Protein 3S6B (pdb70)

Sequence (345 aa):
HLKTIVKKHLSPENFDPTNRKYWVYDDDHLKNFVNFKFTGDVRPWPLSKKIINHVPSHIERPDYAISSIPESELIYKRKSDIYVNNEEEEIQRIRREACIILGRKTLDYAHTLVSPGVTTDEEIDRKVHEFIIKNNAYPSTLNYYKFPKSCCTSVNEIVCHGIPDYRPLKSGDIINIDISVFYKGVHSDLNETYFVGDINDVPKEEGKELVETCYFSLMEAIKKCKPGMFYKNNIGTLIDAYVSKKKNFSVVRSYSGHGVGKLFHSSNPTVPHFKKNKAVGIMKPGHVFTIEPMINQGHYSDVVLWPDQWTSSATSSDGKLSAQFEHTLLITNNGVEILTKRTQDSPPLGFDTKDELYY

B-factor: mean 29.86, std 6.72, range [15.87, 60.99]

Organism: Plasmodium falciparum (isolate 3D7) (NCBI:txid36329)

GO terms:
  GO:0004239 initiator methionyl aminopeptidase activity (F, EXP)

Radius of gyration: 19.46 Å; Cα contacts (8 Å, |Δi|>4): 831; chains: 1; bounding box: 49×50×48 Å

Nearest PDB structures (foldseek):
  3s6b-assembly1_A  TM=1.003E+00  e=1.445E-76  Plasmodium falciparum 3D7
  8bqx-assembly1_x  TM=9.793E-01  e=3.083E-44  Saccharomyces cerevisiae
  9f1d-assembly1_EA  TM=9.705E-01  e=1.681E-43  Homo sapiens
  4u6w-assembly1_A  TM=9.708E-01  e=4.542E-43  Homo sapiens
  5yr6-assembly1_A  TM=9.696E-01  e=5.106E-43  Homo sapiens

Solvent-accessible surface area: 15326 Å² total; per-residue (Å²): 118,109,176,76,32,62,82,128,50,7,16,68,147,58,14,69,34,122,68,81,133,52,2,96,111,21,121,19,0,93,67,0,53,143,46,181,20,39,18,132,12,56,1,30,2,40,22,182,92,27,139,16,32,108,131,6,131,91,10,73,4,18,165,61,4,64,1,97,47,23,105,122,188,62,163,153,77,69,29,112,86,10,69,127,88,14,25,75,56,0,72,53,0,0,73,8,0,5,111,0,0,11,66,0,21,90,29,23,49,63,50,42,12,6,3,71,1,0,79,100,0,6,93,46,0,25,172,44,86,0,4,0,0,14,10,35,23,92,147,5,27,2,0,0,6,7,6,6,23,8,7,3,4,52,4,14,0,13,32,18,48,3,120,44,9,6,1,0,5,0,16,0,2,0,22,54,103,33,0,4,0,8,0,2,4,1,4,29,0,41,76,65,116,80,4,58,113,85,0,55,66,0,0,66,11,0,6,14,1,0,1,66,0,4,115,129,2,119,40,49,23,102,0,77,54,0,0,71,63,0,19,56,62,0,62,166,72,130,25,24,10,0,116,70,49,31,1,15,0,5,3,97,36,9,59,23,19,2,78,0,13,0,27,116,184,13,88,11,68,20,69,0,106,54,6,4,8,0,0,0,18,0,1,0,0,40,23,94,102,30,31,46,89,12,33,17,124,50,3,0,0,0,44,57,20,93,20,5,3,5,3,1,8,0,0,7,1,41,132,134,14,38,51,10,2,0,68,40,65,178,115,16,25,109,6,45,33,98,17,89,67,134,84,30,131

Secondary structure (DSSP, 8-state):
-HHHHHHHHSSTTT--TT--GGGGGSTTGGGGTT---SSS----PPPPPPP--TTS---TTTTTS--HHHHS---TT------HHHHHHHHHHHHHHHHHHHHHHHT--TT-BHHHHHHHHHHHHHHTT-EETTTTGGG--SSEEEEETTEEE-PPP-SPBP-TT-EEEEEEEEEETTEEEEEEEEEE-S-GGGS-HHHHHHHHHHHHHHHHHHHH--TT-BTHHHHHHHHHHHHTTT-EE--S--EEE-SSSSSEEEEE-SSSS-----B--TT-EEEE--EEESS-S-EEE-TTSS-EEETT---EEE-BEEEEEETTEEEETT---TTPPP-SS---GGGT-

Foldseek 3Di:
DLVVCCVQAQDLVHHDQVDLVSLCSAPQSVLCSPPDDQADDGAGGADAFDDADPQFDDAPCQPPLERVVQVPDDDLADFDFADPVLVVQQLVQLVLQLVLQLVLQVVFAFFAFLNNSQVVSCVSLRVVRKHQVQPSNNNLRTRKAKAKFQWQDQHRTHSDTDHQQIKIKIWGWIAGPLWIFTWIAIAGYYDPVSHDPLRVVQRVLQLVLVLVLQQPAAFPADLLCSLVSSQVSVVVVPKHWAFPAFKAFTGSGNGHDDTHGNHHPDDTDYTDDARTKIKGKIKIWSHDRDWDQRSSRGTIGHNNHGGITITMFIWGHHNTHIDTSNDHDPSRDDRPDDSPCVVRD

CATH classification: 3.90.230.10

Structure (mmCIF, N/CA/C/O backbone):
data_3S6B
#
_entry.id   3S6B
#
_cell.length_a   58.868
_cell.length_b   52.581
_cell.length_c   63.506
_cell.angle_alpha   90.000
_cell.angle_beta   116.670
_cell.angle_gamma   90.000
#
_symmetry.space_group_name_H-M   'P 1 21 1'
#
loop_
_entity.id
_entity.type
_entity.pdbx_description
1 polymer 'Methionine aminopeptidase'
2 non-polymer GLYCEROL
3 non-polymer 'FE (III) ION'
4 water water
#
loop_
_atom_site.group_PDB
_atom_site.id
_atom_site.type_symbol
_atom_site.label_atom_id
_atom_site.label_alt_id
_atom_site.label_comp_id
_atom_site.label_asym_id
_atom_site.label_entity_id
_atom_site.label_seq_id
_atom_site.pdbx_PDB_ins_code
_atom_site.Cartn_x
_atom_site.Cartn_y
_atom_site.Cartn_z
_atom_site.occupancy
_atom_site.B_iso_or_equiv
_atom_site.auth_seq_id
_atom_site.auth_comp_id
_atom_site.auth_asym_id
_atom_site.auth_atom_id
_atom_site.pdbx_PDB_model_num
ATOM 1 N N . HIS A 1 23 ? -8.153 45.181 32.143 1.00 58.81 23 HIS A N 1
ATOM 2 C CA . HIS A 1 23 ? -9.268 44.371 31.566 1.00 58.38 23 HIS A CA 1
ATOM 3 C C . HIS A 1 23 ? -8.681 43.092 30.989 1.00 57.05 23 HIS A C 1
ATOM 4 O O . HIS A 1 23 ? -9.027 41.991 31.433 1.00 56.44 23 HIS A O 1
ATOM 6 N N . LEU A 1 24 ? -7.765 43.251 30.028 1.00 56.32 24 LEU A N 1
ATOM 7 C CA . LEU A 1 24 ? -7.146 42.119 29.332 1.00 55.00 24 LEU A CA 1
ATOM 8 C C . LEU A 1 24 ? -6.290 41.287 30.281 1.00 54.26 24 LEU A C 1
ATOM 9 O O . LEU A 1 24 ? -6.404 40.060 30.301 1.00 53.86 24 LEU A O 1
ATOM 14 N N . LYS A 1 25 ? -5.460 41.964 31.077 1.00 54.54 25 LYS A N 1
ATOM 15 C CA . LYS A 1 25 ? -4.595 41.317 32.077 1.00 54.00 25 LYS A CA 1
ATOM 16 C C . LYS A 1 25 ? -5.317 40.429 33.108 1.00 53.34 25 LYS A C 1
ATOM 17 O O . LYS A 1 25 ? -4.825 39.349 33.452 1.00 52.70 25 LYS A O 1
ATOM 23 N N . THR A 1 26 ? -6.477 40.881 33.592 1.00 53.55 26 THR A N 1
ATOM 24 C CA . THR A 1 26 ? -7.226 40.164 34.637 1.00 52.86 26 THR A CA 1
ATOM 25 C C . THR A 1 26 ? -7.798 38.858 34.096 1.00 51.27 26 THR A C 1
ATOM 26 O O . THR A 1 26 ? -7.698 37.801 34.739 1.00 51.04 26 THR A O 1
ATOM 30 N N . ILE A 1 27 ? -8.393 38.948 32.909 1.00 49.70 27 ILE A N 1
ATOM 31 C CA . ILE A 1 27 ? -8.995 37.798 32.244 1.00 47.70 27 ILE A CA 1
ATOM 32 C C . ILE A 1 27 ? -7.970 36.685 31.993 1.00 45.86 27 ILE A C 1
ATOM 33 O O . ILE A 1 27 ? -8.228 35.520 32.311 1.00 44.86 27 ILE A O 1
ATOM 38 N N . VAL A 1 28 ? -6.808 37.056 31.452 1.00 44.51 28 VAL A N 1
ATOM 39 C CA . VAL A 1 28 ? -5.689 36.125 31.281 1.00 42.82 28 VAL A CA 1
ATOM 40 C C . VAL A 1 28 ? -5.360 35.447 32.601 1.00 42.59 28 VAL A C 1
ATOM 41 O O . VAL A 1 28 ? -5.349 34.219 32.671 1.00 41.57 28 VAL A O 1
ATOM 45 N N . LYS A 1 29 ? -5.115 36.258 33.637 1.00 43.28 29 LYS A N 1
ATOM 46 C CA . LYS A 1 29 ? -4.791 35.790 34.990 1.00 43.27 29 LYS A CA 1
ATOM 47 C C . LYS A 1 29 ? -5.835 34.838 35.588 1.00 42.93 29 LYS A C 1
ATOM 48 O O . LYS A 1 29 ? -5.479 33.789 36.123 1.00 42.35 29 LYS A O 1
ATOM 51 N N . LYS A 1 30 ? -7.112 35.226 35.527 1.00 43.17 30 LYS A N 1
ATOM 52 C CA . LYS A 1 30 ? -8.215 34.431 36.092 1.00 42.95 30 LYS A CA 1
ATOM 53 C C . LYS A 1 30 ? -8.689 33.253 35.209 1.00 41.69 30 LYS A C 1
ATOM 54 O O . LYS A 1 30 ? -9.160 32.232 35.717 1.00 41.46 30 LYS A O 1
ATOM 60 N N . HIS A 1 31 ? -8.572 33.374 33.893 1.00 40.59 31 HIS A N 1
ATOM 61 C CA . HIS A 1 31 ? -9.223 32.374 33.042 1.00 40.15 31 HIS A CA 1
ATOM 62 C C . HIS A 1 31 ? -8.327 31.666 32.021 1.00 39.12 31 HIS A C 1
ATOM 63 O O . HIS A 1 31 ? -8.681 30.578 31.557 1.00 39.57 31 HIS A O 1
ATOM 70 N N . LEU A 1 32 ? -7.194 32.264 31.656 1.00 38.59 32 LEU A N 1
ATOM 71 C CA . LEU A 1 32 ? -6.328 31.655 30.625 1.00 37.45 32 LEU A CA 1
ATOM 72 C C . LEU A 1 32 ? -4.932 31.242 31.128 1.00 37.47 32 LEU A C 1
ATOM 73 O O . LEU A 1 32 ? -3.973 31.161 30.351 1.00 37.22 32 LEU A O 1
ATOM 78 N N . SER A 1 33 ? -4.831 30.969 32.422 1.00 37.90 33 SER A N 1
ATOM 79 C CA . SER A 1 33 ? -3.579 30.491 33.003 1.00 37.89 33 SER A CA 1
ATOM 80 C C . SER A 1 33 ? -3.517 28.962 33.071 1.00 37.70 33 SER A C 1
ATOM 81 O O . SER A 1 33 ? -4.563 28.291 33.012 1.00 37.18 33 SER A O 1
ATOM 84 N N . PRO A 1 34 ? -2.291 28.397 33.180 1.00 37.77 34 PRO A N 1
ATOM 85 C CA . PRO A 1 34 ? -2.149 26.937 33.241 1.00 37.85 34 PRO A CA 1
ATOM 86 C C . PRO A 1 34 ? -3.014 26.283 34.315 1.00 39.58 34 PRO A C 1
ATOM 87 O O . PRO A 1 34 ? -3.564 25.190 34.100 1.00 39.59 34 PRO A O 1
ATOM 91 N N . GLU A 1 35 ? -3.173 26.956 35.451 1.00 41.35 35 GLU A N 1
ATOM 92 C CA . GLU A 1 35 ? -3.821 26.325 36.593 1.00 42.92 35 GLU A CA 1
ATOM 93 C C . GLU A 1 35 ? -5.348 26.503 36.631 1.00 43.77 35 GLU A C 1
ATOM 94 O O . GLU A 1 35 ? -6.029 25.855 3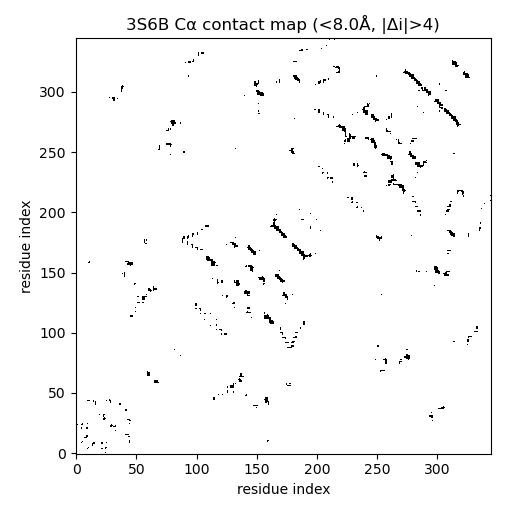7.436 1.00 44.21 35 GLU A O 1
ATOM 100 N N . ASN A 1 36 ? -5.889 27.363 35.770 1.00 43.74 36 ASN A N 1
ATOM 101 C CA . ASN A 1 36 ? -7.310 27.675 35.844 1.00 44.80 36 ASN A CA 1
ATOM 102 C C . ASN A 1 36 ? -8.062 27.668 34.513 1.00 44.45 36 ASN A C 1
ATOM 103 O O . ASN A 1 36 ? -9.273 27.893 34.490 1.00 45.37 36 ASN A O 1
ATOM 108 N N . PHE A 1 37 ? -7.358 27.426 33.411 1.00 43.35 37 PHE A N 1
ATOM 109 C CA . PHE A 1 37 ? -8.006 27.337 32.104 1.00 42.53 37 PHE A CA 1
ATOM 110 C C . PHE A 1 37 ? -9.008 26.180 32.042 1.00 42.83 37 PHE A C 1
ATOM 111 O O . PHE A 1 37 ? -8.713 25.080 32.493 1.00 42.99 37 PHE A O 1
ATOM 119 N N . ASP A 1 38 ? -10.199 26.458 31.505 1.00 44.16 38 ASP A N 1
ATOM 120 C CA . ASP A 1 38 ? -11.253 25.454 31.324 1.00 44.42 38 ASP A CA 1
ATOM 121 C C . ASP A 1 38 ? -11.396 25.118 29.841 1.00 44.07 38 ASP A C 1
ATOM 122 O O . ASP A 1 38 ? -11.911 25.935 29.066 1.00 44.29 38 ASP A O 1
ATOM 127 N N . PRO A 1 39 ? -10.939 23.918 29.436 1.00 43.17 39 PRO A N 1
ATOM 128 C CA . PRO A 1 39 ? -11.035 23.523 28.023 1.00 43.09 39 PRO A CA 1
ATOM 129 C C . PRO A 1 39 ? -12.461 23.205 27.521 1.00 43.78 39 PRO A C 1
ATOM 130 O O . PRO A 1 39 ? -12.659 23.049 26.317 1.00 42.64 39 PRO A O 1
ATOM 134 N N . THR A 1 40 ? -13.435 23.101 28.426 1.00 44.81 40 THR A N 1
ATOM 135 C CA . THR A 1 40 ? -14.802 22.860 27.987 1.00 46.02 40 THR A CA 1
ATOM 136 C C . THR A 1 40 ? -15.691 24.096 28.130 1.00 47.02 40 THR A C 1
ATOM 137 O O . THR A 1 40 ? -16.904 23.961 28.241 1.00 48.37 40 THR A O 1
ATOM 141 N N . ASN A 1 41 ? -15.088 25.287 28.139 1.00 46.81 41 ASN A N 1
ATOM 142 C CA . ASN A 1 41 ? -15.840 26.545 28.156 1.00 47.42 41 ASN A CA 1
ATOM 143 C C . ASN A 1 41 ? -15.229 27.615 27.256 1.00 46.75 41 ASN A C 1
ATOM 144 O O . ASN A 1 41 ? -14.129 28.092 27.518 1.00 46.80 41 ASN A O 1
ATOM 149 N N . ARG A 1 42 ? -15.946 28.007 26.205 1.00 45.86 42 ARG A N 1
ATOM 150 C CA . ARG A 1 42 ? -15.351 28.845 25.158 1.00 44.26 42 ARG A CA 1
ATOM 151 C C . ARG A 1 42 ? -15.479 30.337 25.424 1.00 44.34 42 ARG A C 1
ATOM 152 O O . ARG A 1 42 ? -14.990 31.168 24.636 1.00 44.16 42 ARG A O 1
ATOM 160 N N . LYS A 1 43 ? -16.108 30.670 26.544 1.00 44.03 43 LYS A N 1
ATOM 161 C CA . LYS A 1 43 ? -16.416 32.046 26.873 1.00 44.22 43 LYS A CA 1
ATOM 162 C C . LYS A 1 43 ? -15.212 32.980 26.714 1.00 43.28 43 LYS A C 1
ATOM 163 O O . LYS A 1 43 ? -15.308 34.008 26.043 1.00 42.83 43 LYS A O 1
ATOM 169 N N . TYR A 1 44 ? -14.078 32.621 27.303 1.00 41.80 44 TYR A N 1
ATOM 170 C CA . TYR A 1 44 ? -12.965 33.550 27.299 1.00 41.35 44 TYR A CA 1
ATOM 171 C C . TYR A 1 44 ? -11.987 33.364 26.137 1.00 40.62 44 TYR A C 1
ATOM 172 O O . TYR A 1 44 ? -11.003 34.112 26.033 1.00 41.06 44 TYR A O 1
ATOM 181 N N . TRP A 1 45 ? -12.280 32.420 25.236 1.00 39.40 45 TRP A N 1
ATOM 182 C CA . TRP A 1 45 ? -11.392 32.125 24.094 1.00 38.68 45 TRP A CA 1
ATOM 183 C C . TRP A 1 45 ? -11.144 33.322 23.183 1.00 38.98 45 TRP A C 1
ATOM 184 O O . TRP A 1 45 ? -10.070 33.455 22.611 1.00 38.59 45 TRP A O 1
ATOM 195 N N . VAL A 1 46 ? -12.136 34.204 23.082 1.00 40.23 46 VAL A N 1
ATOM 196 C CA . VAL A 1 46 ? -12.081 35.380 22.218 1.00 41.21 46 VAL A CA 1
ATOM 197 C C . VAL A 1 46 ? -10.981 36.354 22.632 1.00 41.36 46 VAL A C 1
ATOM 198 O O . VAL A 1 46 ? -10.565 37.176 21.827 1.00 41.94 46 VAL A O 1
ATOM 202 N N . TYR A 1 47 ? -10.504 36.243 23.875 1.00 41.58 47 TYR A N 1
ATOM 203 C CA . TYR A 1 47 ? -9.430 37.103 24.407 1.00 41.63 47 TYR A CA 1
ATOM 204 C C . TYR A 1 47 ? -8.027 36.524 24.274 1.00 40.22 47 TYR A C 1
ATOM 205 O O . TYR A 1 47 ? -7.046 37.122 24.728 1.00 39.57 47 TYR A O 1
ATOM 214 N N . ASP A 1 48 ? -7.935 35.339 23.697 1.00 38.84 48 ASP A N 1
ATOM 215 C CA . ASP A 1 48 ? -6.631 34.700 23.522 1.00 37.71 48 ASP A CA 1
ATOM 216 C C . ASP A 1 48 ? -6.359 34.577 22.030 1.00 37.00 48 ASP A C 1
ATOM 217 O O . ASP A 1 48 ? -7.219 34.105 21.283 1.00 36.51 48 ASP A O 1
ATOM 222 N N A ASP A 1 49 ? -5.180 35.017 21.597 0.50 36.59 49 ASP A N 1
ATOM 223 N N B ASP A 1 49 ? -5.171 35.018 21.611 0.50 36.87 49 ASP A N 1
ATOM 224 C CA A ASP A 1 49 ? -4.854 35.044 20.173 0.50 36.11 49 ASP A CA 1
ATOM 225 C CA B ASP A 1 49 ? -4.777 35.037 20.199 0.50 36.62 49 ASP A CA 1
ATOM 226 C C A ASP A 1 49 ? -4.753 33.658 19.506 0.50 35.06 49 ASP A C 1
ATOM 227 C C B ASP A 1 49 ? -4.781 33.660 19.518 0.50 35.38 49 ASP A C 1
ATOM 228 O O A ASP A 1 49 ? -4.823 33.559 18.273 0.50 34.71 49 ASP A O 1
ATOM 229 O O B ASP A 1 49 ? -4.943 33.569 18.293 0.50 35.03 49 ASP A O 1
ATOM 238 N N . HIS A 1 50 ? -4.604 32.602 20.308 1.00 34.34 50 HIS A N 1
ATOM 239 C CA . HIS A 1 50 ? -4.595 31.222 19.780 1.00 32.84 50 HIS A CA 1
ATOM 240 C C . HIS A 1 50 ? -6.026 30.686 19.814 1.00 32.49 50 HIS A C 1
ATOM 241 O O . HIS A 1 50 ? -6.532 30.217 18.801 1.00 31.61 50 HIS A O 1
ATOM 248 N N . LEU A 1 51 ? -6.685 30.788 20.964 1.00 32.49 51 LEU A N 1
ATOM 249 C CA . LEU A 1 51 ? -7.998 30.165 21.134 1.00 32.89 51 LEU A CA 1
ATOM 250 C C . LEU A 1 51 ? -9.150 30.845 20.393 1.00 33.88 51 LEU A C 1
ATOM 251 O O . LEU A 1 51 ? -10.224 30.244 20.205 1.00 33.79 51 LEU A O 1
ATOM 256 N N . LYS A 1 52 ? -8.952 32.094 19.990 1.00 34.48 52 LYS A N 1
ATOM 257 C CA . LYS A 1 52 ? -10.049 32.841 19.390 1.00 36.16 52 LYS A CA 1
ATOM 258 C C . LYS A 1 52 ? -10.440 32.243 18.047 1.00 35.59 52 LYS A C 1
ATOM 259 O O . LYS A 1 52 ? -11.595 32.354 17.669 1.00 35.85 52 LYS A O 1
ATOM 265 N N . ASN A 1 53 ? -9.500 31.571 17.363 1.00 34.65 53 ASN A N 1
ATOM 266 C CA . ASN A 1 53 ? -9.802 30.915 16.077 1.00 34.55 53 ASN A CA 1
ATOM 267 C C . ASN A 1 53 ? -10.791 29.740 16.214 1.00 33.73 53 ASN A C 1
ATOM 268 O O . ASN A 1 53 ? -11.420 29.346 15.239 1.00 33.78 53 ASN A O 1
ATOM 273 N N . PHE A 1 54 ? -10.919 29.194 17.423 1.00 33.43 54 PHE A N 1
ATOM 274 C CA . PHE A 1 54 ? -11.676 27.957 17.683 1.00 33.12 54 PHE A CA 1
ATOM 275 C C . PHE A 1 54 ? -13.119 28.169 18.128 1.00 34.27 54 PHE A C 1
ATOM 276 O O . PHE A 1 54 ? -13.859 27.211 18.340 1.00 34.58 54 PHE A O 1
ATOM 284 N N . VAL A 1 55 ? -13.530 29.421 18.265 1.00 36.03 55 VAL A N 1
ATOM 285 C CA . VAL A 1 55 ? -14.837 29.728 18.860 1.00 37.61 55 VAL A CA 1
ATOM 286 C C . VAL A 1 55 ? -16.009 28.959 18.232 1.00 37.94 55 VAL A C 1
ATOM 287 O O . VAL A 1 55 ? -16.888 28.475 18.951 1.00 37.85 55 VAL A O 1
ATOM 291 N N . ASN A 1 56 ? -15.993 28.802 16.907 1.00 38.38 56 ASN A N 1
ATOM 292 C CA . ASN A 1 56 ? -17.065 28.062 16.215 1.00 38.92 56 ASN A CA 1
ATOM 293 C C . ASN A 1 56 ? -16.694 26.660 15.712 1.00 38.22 56 ASN A C 1
ATOM 294 O O . ASN A 1 56 ? -17.499 26.016 15.015 1.00 38.29 56 ASN A O 1
ATOM 299 N N . PHE A 1 57 ? -15.497 26.194 16.079 1.00 37.34 57 PHE A N 1
ATOM 300 C CA . PHE A 1 57 ? -14.932 24.936 15.574 1.00 36.48 57 PHE A CA 1
ATOM 301 C C . PHE A 1 57 ? -15.509 23.693 16.257 1.00 36.93 57 PHE A C 1
ATOM 302 O O . PHE A 1 57 ? -15.665 23.659 17.475 1.00 36.51 57 PHE A O 1
ATOM 310 N N . LYS A 1 58 ? -15.791 22.674 15.448 1.00 36.92 58 LYS A N 1
ATOM 311 C CA . LYS A 1 58 ? -16.287 21.396 15.923 1.00 37.18 58 LYS A CA 1
ATOM 312 C C . LYS A 1 58 ? -15.091 20.447 15.933 1.00 35.71 58 LYS A C 1
ATOM 313 O O . LYS A 1 58 ? -14.555 20.091 14.857 1.00 35.12 58 LYS A O 1
ATOM 319 N N . PHE A 1 59 ? -14.653 20.049 17.131 1.00 34.48 59 PHE A N 1
ATOM 320 C CA . PHE A 1 59 ? -13.466 19.180 17.278 1.00 33.22 59 PHE A CA 1
ATOM 321 C C . PHE A 1 59 ? -13.800 17.738 16.940 1.00 32.12 59 PHE A C 1
ATOM 322 O O . PHE A 1 59 ? -14.918 17.317 17.154 1.00 31.96 59 PHE A O 1
ATOM 330 N N . THR A 1 60 ? -12.830 16.981 16.431 1.00 30.41 60 THR A N 1
ATOM 331 C CA . THR A 1 60 ? -13.084 15.589 16.032 1.00 30.02 60 THR A CA 1
ATOM 332 C C . THR A 1 60 ? -12.897 14.564 17.140 1.00 30.19 60 THR A C 1
ATOM 333 O O . THR A 1 60 ? -13.371 13.421 17.036 1.00 29.81 60 THR A O 1
ATOM 337 N N . GLY A 1 61 ? -12.189 14.967 18.182 1.00 30.45 61 GLY A N 1
ATOM 338 C CA . GLY A 1 61 ? -11.875 14.079 19.302 1.00 31.17 61 GLY A CA 1
ATOM 339 C C . GLY A 1 61 ? -11.868 14.836 20.614 1.00 31.83 61 GLY A C 1
ATOM 340 O O . GLY A 1 61 ? -12.469 15.910 20.694 1.00 31.35 61 GLY A O 1
ATOM 341 N N . ASP A 1 62 ? -11.158 14.293 21.617 1.00 31.64 62 ASP A N 1
ATOM 342 C CA . ASP A 1 62 ? -11.174 14.800 23.002 1.00 31.91 62 ASP A CA 1
ATOM 343 C C . ASP A 1 62 ? -10.116 15.858 23.255 1.00 31.48 62 ASP A C 1
ATOM 344 O O . ASP A 1 62 ? -10.291 16.689 24.147 1.00 32.07 62 ASP A O 1
ATOM 349 N N . VAL A 1 63 ? -9.024 15.816 22.491 1.00 29.94 63 VAL A N 1
ATOM 350 C CA . VAL A 1 63 ? -7.979 16.837 22.626 1.00 29.69 63 VAL A CA 1
ATOM 351 C C . VAL A 1 63 ? -8.534 18.241 22.313 1.00 30.30 63 VAL A C 1
ATOM 352 O O . VAL A 1 63 ? -9.232 18.450 21.318 1.00 30.51 63 VAL A O 1
ATOM 356 N N . ARG A 1 64 ? -8.246 19.188 23.196 1.00 30.37 64 ARG A N 1
ATOM 357 C CA . ARG A 1 64 ? -8.595 20.585 22.987 1.00 30.28 64 ARG A CA 1
ATOM 358 C C . ARG A 1 64 ? -7.322 21.455 23.005 1.00 29.72 64 ARG A C 1
ATOM 359 O O . ARG A 1 64 ? -6.344 21.100 23.654 1.00 30.23 64 ARG A O 1
ATOM 367 N N . PRO A 1 65 ? -7.342 22.610 22.317 1.00 29.33 65 PRO A N 1
ATOM 368 C CA . PRO A 1 65 ? -6.203 23.519 22.448 1.00 28.42 65 PRO A CA 1
ATOM 369 C C . PRO A 1 65 ? -6.279 24.261 23.781 1.00 29.12 65 PRO A C 1
ATOM 370 O O . PRO A 1 65 ? -7.386 24.526 24.294 1.00 28.75 65 PRO A O 1
ATOM 374 N N . TRP A 1 66 ? -5.115 24.569 24.345 1.00 28.71 66 TRP A N 1
ATOM 375 C CA . TRP A 1 66 ? -5.011 25.378 25.569 1.00 28.40 66 TRP A CA 1
ATOM 376 C C . TRP A 1 66 ? -4.202 26.597 25.204 1.00 27.53 66 TRP A C 1
ATOM 377 O O . TRP A 1 66 ? -3.556 26.589 24.155 1.00 26.30 66 TRP A O 1
ATOM 388 N N . PRO A 1 67 ? -4.202 27.636 26.071 1.00 28.25 67 PRO A N 1
ATOM 389 C CA . PRO A 1 67 ? -3.433 28.838 25.751 1.00 28.04 67 PRO A CA 1
ATOM 390 C C . PRO A 1 67 ? -1.954 28.541 25.621 1.00 27.60 67 PRO A C 1
ATOM 391 O O . PRO A 1 67 ? -1.452 27.579 26.207 1.00 27.40 67 PRO A O 1
ATOM 395 N N . LEU A 1 68 ? -1.265 29.383 24.869 1.00 27.29 68 LEU A N 1
ATOM 396 C CA . LEU A 1 68 ? 0.181 29.246 24.673 1.00 26.88 68 LEU A CA 1
ATOM 397 C C . LEU A 1 68 ? 0.925 30.219 25.594 1.00 27.84 68 LEU A C 1
ATOM 398 O O . LEU A 1 68 ? 0.325 31.202 26.090 1.00 28.22 68 LEU A O 1
ATOM 403 N N . SER A 1 69 ? 2.202 29.952 25.830 1.00 26.90 69 SER A N 1
ATOM 404 C CA . SER A 1 69 ? 3.074 30.907 26.496 1.00 27.97 69 SER A CA 1
ATOM 405 C C . SER A 1 69 ? 3.733 31.825 25.467 1.00 28.91 69 SER A C 1
ATOM 406 O O . SER A 1 69 ? 3.670 31.574 24.249 1.00 27.88 69 SER A O 1
ATOM 409 N N A LYS A 1 70 ? 4.369 32.877 25.978 0.50 29.25 70 LYS A N 1
ATOM 410 N N B LYS A 1 70 ? 4.379 32.886 25.947 0.50 29.45 70 LYS A N 1
ATOM 411 C CA A LYS A 1 70 ? 4.992 33.911 25.174 0.50 29.79 70 LYS A CA 1
ATOM 412 C CA B LYS A 1 70 ? 4.972 33.874 25.058 0.50 30.12 70 LYS A CA 1
ATOM 413 C C A LYS A 1 70 ? 6.225 33.349 24.448 0.50 29.42 70 LYS A C 1
ATOM 414 C C B LYS A 1 70 ? 6.147 33.275 24.275 0.50 29.78 70 LYS A C 1
ATOM 415 O O A LYS A 1 70 ? 6.858 32.396 24.925 0.50 28.77 70 LYS A O 1
ATOM 416 O O B LYS A 1 70 ? 6.639 32.185 24.600 0.50 28.97 70 LYS A O 1
ATOM 427 N N A ILE A 1 71 ? 6.527 33.884 23.267 0.50 29.25 71 ILE A N 1
ATOM 428 N N B ILE A 1 71 ? 6.582 33.969 23.229 0.50 29.91 71 ILE A N 1
ATOM 429 C CA A ILE A 1 71 ? 7.614 33.314 22.458 0.50 28.50 71 ILE A CA 1
ATOM 430 C CA B ILE A 1 71 ? 7.706 33.467 22.443 0.50 29.48 71 ILE A CA 1
ATOM 431 C C A ILE A 1 71 ? 8.911 33.314 23.264 0.50 29.05 71 ILE A C 1
ATOM 432 C C B ILE A 1 71 ? 8.916 33.305 23.346 0.50 29.54 71 ILE A C 1
ATOM 433 O O A ILE A 1 71 ? 9.204 34.263 23.997 0.50 29.84 71 ILE A O 1
ATOM 434 O O B ILE A 1 71 ? 9.165 34.140 24.223 0.50 30.20 71 ILE A O 1
ATOM 443 N N . ASN A 1 72 ? 9.674 32.235 23.132 1.00 28.79 72 ASN A N 1
ATOM 444 C CA . ASN A 1 72 ? 10.917 32.051 23.870 1.00 29.99 72 ASN A CA 1
ATOM 445 C C . ASN A 1 72 ? 12.065 32.749 23.144 1.00 30.94 72 ASN A C 1
ATOM 446 O O . ASN A 1 72 ? 12.119 32.770 21.909 1.00 29.84 72 ASN A O 1
ATOM 451 N N . HIS A 1 73 ? 12.979 33.320 23.920 1.00 32.11 73 HIS A N 1
ATOM 452 C CA . HIS A 1 73 ? 14.059 34.145 23.373 1.00 32.58 73 HIS A CA 1
ATOM 453 C C . HIS A 1 73 ? 15.205 33.300 22.764 1.00 32.17 73 HIS A C 1
ATOM 454 O O . HIS A 1 73 ? 15.513 32.203 23.234 1.00 31.79 73 HIS A O 1
ATOM 461 N N . VAL A 1 74 ? 15.815 33.798 21.701 1.00 31.95 74 VAL A N 1
ATOM 462 C CA . VAL A 1 74 ? 16.998 33.175 21.142 1.00 32.28 74 VAL A CA 1
ATOM 463 C C . VAL A 1 74 ? 18.179 34.140 21.320 1.00 33.30 74 VAL A C 1
ATOM 464 O O . VAL A 1 74 ? 18.175 35.207 20.742 1.00 34.15 74 VAL A O 1
ATOM 468 N N . PRO A 1 75 ? 19.214 33.759 22.099 1.00 34.83 75 PRO A N 1
ATOM 469 C CA . PRO A 1 75 ? 20.419 34.621 22.228 1.00 35.92 75 PRO A CA 1
ATOM 470 C C . PRO A 1 75 ? 21.016 35.047 20.886 1.00 36.11 75 PRO A C 1
ATOM 471 O O . PRO A 1 75 ? 20.926 34.310 19.910 1.00 36.80 75 PRO A O 1
ATOM 475 N N . SER A 1 76 ? 21.663 36.206 20.862 1.00 36.22 76 SER A N 1
ATOM 476 C CA . SER A 1 76 ? 22.042 36.853 19.617 1.00 36.40 76 SER A CA 1
ATOM 477 C C . SER A 1 76 ? 23.227 36.227 18.927 1.00 35.87 76 SER A C 1
ATOM 478 O O . SER A 1 76 ? 23.405 36.448 17.743 1.00 35.78 76 SER A O 1
ATOM 481 N N . HIS A 1 77 ? 24.034 35.445 19.642 1.00 35.36 77 HIS A N 1
ATOM 482 C CA . HIS A 1 77 ? 25.217 34.799 19.014 1.00 33.87 77 HIS A CA 1
ATOM 483 C C . HIS A 1 77 ? 24.871 33.583 18.153 1.00 32.38 77 HIS A C 1
ATOM 484 O O . HIS A 1 77 ? 25.701 33.113 17.386 1.00 32.61 77 HIS A O 1
ATOM 491 N N . ILE A 1 78 ? 23.651 33.084 18.269 1.00 31.59 78 ILE A N 1
ATOM 492 C CA . ILE A 1 78 ? 23.244 31.871 17.538 1.00 30.90 78 ILE A CA 1
ATOM 493 C C . ILE A 1 78 ? 22.921 32.186 16.088 1.00 30.54 78 ILE A C 1
ATOM 494 O O . ILE A 1 78 ? 22.201 33.155 15.829 1.00 30.22 78 ILE A O 1
ATOM 499 N N . GLU A 1 79 ? 23.475 31.393 15.155 1.00 30.31 79 GLU A N 1
ATOM 500 C CA . GLU A 1 79 ? 23.221 31.586 13.729 1.00 30.89 79 GLU A CA 1
ATOM 501 C C . GLU A 1 79 ? 21.766 31.225 13.454 1.00 30.05 79 GLU A C 1
ATOM 502 O O . GLU A 1 79 ? 21.272 30.191 13.904 1.00 28.49 79 GLU A O 1
ATOM 508 N N . ARG A 1 80 ? 21.079 32.089 12.723 1.00 29.64 80 ARG A N 1
ATOM 509 C CA . ARG A 1 80 ? 19.657 31.882 12.456 1.00 29.21 80 ARG A CA 1
ATOM 510 C C . ARG A 1 80 ? 19.441 31.512 10.989 1.00 28.53 80 ARG A C 1
ATOM 511 O O . ARG A 1 80 ? 20.223 31.892 10.124 1.00 29.05 80 ARG A O 1
ATOM 519 N N . PRO A 1 81 ? 18.389 30.746 10.703 1.00 27.90 81 PRO A N 1
ATOM 520 C CA . PRO A 1 81 ? 18.021 30.528 9.303 1.00 27.88 81 PRO A CA 1
ATOM 521 C C . PRO A 1 81 ? 17.346 31.763 8.702 1.00 27.97 81 PRO A C 1
ATOM 522 O O . PRO A 1 81 ? 16.935 32.690 9.446 1.00 29.15 81 PRO A O 1
ATOM 526 N N . ASP A 1 82 ? 17.192 31.772 7.384 1.00 27.31 82 ASP A N 1
ATOM 527 C CA . ASP A 1 82 ? 16.730 32.983 6.699 1.00 27.79 82 ASP A CA 1
ATOM 528 C C . ASP A 1 82 ? 15.295 33.412 7.000 1.00 27.22 82 ASP A C 1
ATOM 529 O O . ASP A 1 82 ? 14.905 34.498 6.634 1.00 28.14 82 ASP A O 1
ATOM 534 N N . TYR A 1 83 ? 14.522 32.597 7.709 1.00 26.36 83 TYR A N 1
ATOM 535 C CA . TYR A 1 83 ? 13.147 32.981 8.046 1.00 26.24 83 TYR A CA 1
ATOM 536 C C . TYR A 1 83 ? 12.976 33.456 9.482 1.00 26.31 83 TYR A C 1
ATOM 537 O O . TYR A 1 83 ? 11.889 33.786 9.878 1.00 26.85 83 TYR A O 1
ATOM 546 N N . ALA A 1 84 ? 14.046 33.468 10.264 1.00 27.36 84 ALA A N 1
ATOM 547 C CA . ALA A 1 84 ? 13.939 33.714 11.694 1.00 28.37 84 ALA A CA 1
ATOM 548 C C . ALA A 1 84 ? 13.270 35.069 12.001 1.00 29.00 84 ALA A C 1
ATOM 549 O O . ALA A 1 84 ? 12.387 35.151 12.863 1.00 29.78 84 ALA A O 1
ATOM 551 N N . ILE A 1 85 ? 13.660 36.108 11.277 1.00 29.54 85 ILE A N 1
ATOM 552 C CA . ILE A 1 85 ? 13.064 37.452 11.444 1.00 31.16 85 ILE A CA 1
ATOM 553 C C . ILE A 1 85 ? 11.711 37.595 10.711 1.00 30.88 85 ILE A C 1
ATOM 554 O O . ILE A 1 85 ? 10.674 37.858 11.344 1.00 31.87 85 ILE A O 1
ATOM 559 N N . SER A 1 86 ? 11.721 37.343 9.398 1.00 30.65 86 SER A N 1
ATOM 560 C CA . SER A 1 86 ? 10.607 37.648 8.469 1.00 30.57 86 SER A CA 1
ATOM 561 C C . SER A 1 86 ? 9.511 36.582 8.414 1.00 29.45 86 SER A C 1
ATOM 562 O O . SER A 1 86 ? 8.410 36.877 7.944 1.00 29.11 86 SER A O 1
ATOM 565 N N . SER A 1 87 ? 9.845 35.344 8.832 1.00 27.43 87 SER A N 1
ATOM 566 C CA . SER A 1 87 ? 8.959 34.157 8.824 1.00 26.52 87 SER A CA 1
ATOM 567 C C . SER A 1 87 ? 8.895 33.433 7.479 1.00 26.47 87 SER A C 1
ATOM 568 O O . SER A 1 87 ? 8.251 32.378 7.362 1.00 25.49 87 SER A O 1
ATOM 571 N N . ILE A 1 88 ? 9.579 33.994 6.486 1.00 27.11 88 ILE A N 1
ATOM 572 C CA . ILE A 1 88 ? 9.491 33.543 5.108 1.00 26.92 88 ILE A CA 1
ATOM 573 C C . ILE A 1 88 ? 10.795 32.856 4.716 1.00 26.76 88 ILE A C 1
ATOM 574 O O . ILE A 1 88 ? 11.867 33.490 4.751 1.00 26.56 88 ILE A O 1
ATOM 579 N N . PRO A 1 89 ? 10.716 31.552 4.363 1.00 26.29 89 PRO A N 1
ATOM 580 C CA . PRO A 1 89 ? 11.929 30.799 4.085 1.00 26.34 89 PRO A CA 1
ATOM 581 C C . PRO A 1 89 ? 12.369 30.989 2.645 1.00 27.36 89 PRO A C 1
ATOM 582 O O . PRO A 1 89 ? 11.998 30.208 1.781 1.00 28.00 89 PRO A O 1
ATOM 586 N N . GLU A 1 90 ? 13.131 32.046 2.402 1.00 28.27 90 GLU A N 1
ATOM 587 C CA . GLU A 1 90 ? 13.404 32.515 1.051 1.00 29.37 90 GLU A CA 1
ATOM 588 C C . GLU A 1 90 ? 14.207 31.531 0.190 1.00 29.51 90 GLU A C 1
ATOM 589 O O . GLU A 1 90 ? 13.937 31.376 -0.997 1.00 29.85 90 GLU A O 1
ATOM 595 N N . SER A 1 91 ? 15.210 30.886 0.777 1.00 28.66 91 SER A N 1
ATOM 596 C CA . SER A 1 91 ? 15.991 29.900 0.037 1.00 27.98 91 SER A CA 1
ATOM 597 C C . SER A 1 91 ? 15.122 28.702 -0.392 1.00 27.35 91 SER A C 1
ATOM 598 O O . SER A 1 91 ? 15.409 28.081 -1.397 1.00 27.80 91 SER A O 1
ATOM 601 N N . GLU A 1 92 ? 14.041 28.403 0.343 1.00 25.55 92 GLU A N 1
ATOM 602 C CA . GLU A 1 92 ? 13.095 27.386 -0.090 1.00 26.14 92 GLU A CA 1
ATOM 603 C C . GLU A 1 92 ? 12.225 27.857 -1.285 1.00 26.66 92 GLU A C 1
ATOM 604 O O . GLU A 1 92 ? 11.770 27.037 -2.086 1.00 26.11 92 GLU A O 1
ATOM 610 N N . LEU A 1 93 ? 11.998 29.164 -1.394 1.00 26.46 93 LEU A N 1
ATOM 611 C CA . LEU A 1 93 ? 11.161 29.695 -2.467 1.00 26.87 93 LEU A CA 1
ATOM 612 C C . LEU A 1 93 ? 11.954 29.998 -3.737 1.00 27.47 93 LEU A C 1
ATOM 613 O O . LEU A 1 93 ? 11.362 30.260 -4.776 1.00 27.36 93 LEU A O 1
ATOM 618 N N . ILE A 1 94 ? 13.278 29.938 -3.654 1.00 27.33 94 ILE A N 1
ATOM 619 C CA . ILE A 1 94 ? 14.115 30.047 -4.854 1.00 29.47 94 ILE A CA 1
ATOM 620 C C . ILE A 1 94 ? 13.642 28.979 -5.844 1.00 29.61 94 ILE A C 1
ATOM 621 O O . ILE A 1 94 ? 13.339 27.840 -5.449 1.00 28.68 94 ILE A O 1
ATOM 626 N N . TYR A 1 95 ? 13.503 29.363 -7.109 1.00 30.63 95 TYR A N 1
ATOM 627 C CA . TYR A 1 95 ? 12.999 28.428 -8.113 1.00 31.81 95 TYR A CA 1
ATOM 628 C C . TYR A 1 95 ? 13.905 27.204 -8.282 1.00 31.84 95 TYR A C 1
ATOM 629 O O . TYR A 1 95 ? 15.115 27.337 -8.439 1.00 31.92 95 TYR A O 1
ATOM 638 N N . LYS A 1 96 ? 13.286 26.029 -8.271 1.00 31.72 96 LYS A N 1
ATOM 639 C CA . LYS A 1 96 ? 13.940 24.783 -8.676 1.00 32.65 96 LYS A CA 1
ATOM 640 C C . LYS A 1 96 ? 12.960 23.849 -9.437 1.00 32.18 96 LYS A C 1
ATOM 641 O O . LYS A 1 96 ? 11.753 23.776 -9.121 1.00 31.19 96 LYS A O 1
ATOM 647 N N . ARG A 1 97 ? 13.488 23.145 -10.437 1.00 32.22 97 ARG A N 1
ATOM 648 C CA . ARG A 1 97 ? 12.738 22.096 -11.133 1.00 32.73 97 ARG A CA 1
ATOM 649 C C . ARG A 1 97 ? 12.303 21.019 -10.138 1.00 32.06 97 ARG A C 1
ATOM 650 O O . ARG A 1 97 ? 13.004 20.747 -9.163 1.00 31.33 97 ARG A O 1
ATOM 658 N N . LYS A 1 98 ? 11.149 20.415 -10.380 1.00 32.27 98 LYS A N 1
ATOM 659 C CA . LYS A 1 98 ? 10.671 19.340 -9.522 1.00 33.11 98 LYS A CA 1
ATOM 660 C C . LYS A 1 98 ? 11.666 18.154 -9.550 1.00 33.24 98 LYS A C 1
ATOM 661 O O . LYS A 1 98 ? 11.798 17.431 -8.564 1.00 33.01 98 LYS A O 1
ATOM 667 N N . SER A 1 99 ? 12.391 18.001 -10.660 1.00 33.53 99 SER A N 1
ATOM 668 C CA . SER A 1 99 ? 13.440 16.989 -10.747 1.00 34.29 99 SER A CA 1
ATOM 669 C C . SER A 1 99 ? 14.779 17.361 -10.066 1.00 33.89 99 SER A C 1
ATOM 670 O O . SER A 1 99 ? 15.590 16.470 -9.824 1.00 33.79 99 SER A O 1
ATOM 673 N N . ASP A 1 100 ? 15.005 18.651 -9.770 1.00 33.30 100 ASP A N 1
ATOM 674 C CA . ASP A 1 100 ? 16.190 19.116 -9.005 1.00 33.20 100 ASP A CA 1
ATO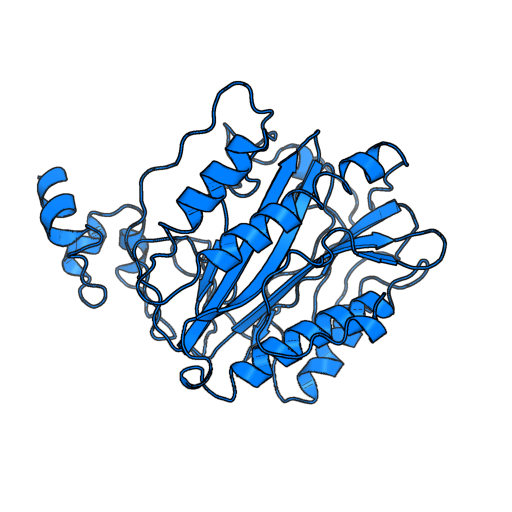M 675 C C . ASP A 1 100 ? 16.198 18.576 -7.564 1.00 31.75 100 ASP A C 1
ATOM 676 O O . ASP A 1 100 ? 15.397 19.020 -6.728 1.00 31.21 100 ASP A O 1
ATOM 681 N N . ILE A 1 101 ? 17.097 17.620 -7.291 1.00 30.83 101 ILE A N 1
ATOM 682 C CA . ILE A 1 101 ? 17.362 17.151 -5.931 1.00 29.60 101 ILE A CA 1
ATOM 683 C C . ILE A 1 101 ? 18.832 17.385 -5.612 1.00 30.47 101 ILE A C 1
ATOM 684 O O . ILE A 1 101 ? 19.736 16.978 -6.365 1.00 30.53 101 ILE A O 1
ATOM 689 N N . TYR A 1 102 ? 19.052 18.073 -4.497 1.00 30.28 102 TYR A N 1
ATOM 690 C CA . TYR A 1 102 ? 20.379 18.489 -4.077 1.00 30.44 102 TYR A CA 1
ATOM 691 C C . TYR A 1 102 ? 21.311 17.298 -3.766 1.00 29.86 102 TYR A C 1
ATOM 692 O O . TYR A 1 102 ? 20.925 16.361 -3.069 1.00 29.45 102 TYR A O 1
ATOM 701 N N . VAL A 1 103 ? 22.521 17.353 -4.307 1.00 29.84 103 VAL A N 1
ATOM 702 C CA . VAL A 1 103 ? 23.548 16.365 -4.021 1.00 30.58 103 VAL A CA 1
ATOM 703 C C . VAL A 1 103 ? 24.591 16.989 -3.099 1.00 30.20 103 VAL A C 1
ATOM 704 O O . VAL A 1 103 ? 25.406 17.796 -3.525 1.00 30.28 103 VAL A O 1
ATOM 708 N N . ASN A 1 104 ? 24.542 16.599 -1.829 1.00 30.39 104 ASN A N 1
ATOM 709 C CA . ASN A 1 104 ? 25.508 17.048 -0.827 1.00 31.09 104 ASN A CA 1
ATOM 710 C C . ASN A 1 104 ? 26.890 16.488 -1.042 1.00 33.20 104 ASN A C 1
ATOM 711 O O . ASN A 1 104 ? 27.048 15.324 -1.415 1.00 33.37 104 ASN A O 1
ATOM 716 N N . ASN A 1 105 ? 27.901 17.330 -0.822 1.00 34.61 105 ASN A N 1
ATOM 717 C CA . ASN A 1 105 ? 29.283 16.871 -0.844 1.00 35.16 105 ASN A CA 1
ATOM 718 C C . ASN A 1 105 ? 29.688 16.418 0.574 1.00 35.17 105 ASN A C 1
ATOM 719 O O . ASN A 1 105 ? 28.894 16.598 1.525 1.00 34.09 105 ASN A O 1
ATOM 724 N N A GLU A 1 106 ? 30.897 15.865 0.701 0.50 35.81 106 GLU A N 1
ATOM 725 N N B GLU A 1 106 ? 30.888 15.835 0.707 0.50 35.88 106 GLU A N 1
ATOM 726 C CA A GLU A 1 106 ? 31.419 15.290 1.949 0.50 36.11 106 GLU A CA 1
ATOM 727 C CA B GLU A 1 106 ? 31.409 15.277 1.974 0.50 36.23 106 GLU A CA 1
ATOM 728 C C A GLU A 1 106 ? 31.352 16.266 3.127 0.50 36.33 106 GLU A C 1
ATOM 729 C C B GLU A 1 106 ? 31.314 16.279 3.128 0.50 36.38 106 GLU A C 1
ATOM 730 O O A GLU A 1 106 ? 30.852 15.925 4.214 0.50 35.45 106 GLU A O 1
ATOM 731 O O B GLU A 1 106 ? 30.775 15.966 4.204 0.50 35.41 106 GLU A O 1
ATOM 742 N N . GLU A 1 107 ? 31.826 17.484 2.886 1.00 36.73 107 GLU A N 1
ATOM 743 C CA . GLU A 1 107 ? 31.821 18.553 3.877 1.00 37.80 107 GLU A CA 1
ATOM 744 C C . GLU A 1 107 ? 30.385 18.910 4.321 1.00 36.56 107 GLU A C 1
ATOM 745 O O . GLU A 1 107 ? 30.118 19.062 5.518 1.00 37.20 107 GLU A O 1
ATOM 751 N N . GLU A 1 108 ? 29.460 19.007 3.367 1.00 35.16 108 GLU A N 1
ATOM 752 C CA . GLU A 1 108 ? 28.060 19.235 3.698 1.00 33.99 108 GLU A CA 1
ATOM 753 C C . GLU A 1 108 ? 27.447 18.059 4.444 1.00 32.44 108 GLU A C 1
ATOM 754 O O . GLU A 1 108 ? 26.715 18.260 5.403 1.00 31.49 108 GLU A O 1
ATOM 760 N N . ILE A 1 109 ? 27.749 16.842 4.007 1.00 31.55 109 ILE A N 1
ATOM 761 C CA . ILE A 1 109 ? 27.257 15.648 4.685 1.00 31.05 109 ILE A CA 1
ATOM 762 C C . ILE A 1 109 ? 27.685 15.589 6.164 1.00 31.61 109 ILE A C 1
ATOM 763 O O . ILE A 1 109 ? 26.851 15.330 7.050 1.00 30.90 109 ILE A O 1
ATOM 768 N N . GLN A 1 110 ? 28.970 15.841 6.423 1.00 31.90 110 GLN A N 1
ATOM 769 C CA . GLN A 1 110 ? 29.499 15.892 7.791 1.00 32.62 110 GLN A CA 1
ATOM 770 C C . GLN A 1 110 ? 28.721 16.902 8.658 1.00 31.92 110 GLN A C 1
ATOM 771 O O . GLN A 1 110 ? 28.268 16.580 9.781 1.00 31.50 110 GLN A O 1
ATOM 777 N N . ARG A 1 111 ? 28.503 18.095 8.111 1.00 31.32 111 ARG A N 1
ATOM 778 C CA . ARG A 1 111 ? 27.694 19.101 8.793 1.00 30.38 111 ARG A CA 1
ATOM 779 C C . ARG A 1 111 ? 26.284 18.591 9.132 1.00 28.68 111 ARG A C 1
ATOM 780 O O . ARG A 1 111 ? 25.811 18.818 10.215 1.00 28.74 111 ARG A O 1
ATOM 788 N N . ILE A 1 112 ? 25.651 17.870 8.209 1.00 28.16 112 ILE A N 1
ATOM 789 C CA . ILE A 1 112 ? 24.308 17.327 8.418 1.00 26.76 112 ILE A CA 1
ATOM 790 C C . ILE A 1 112 ? 24.313 16.228 9.452 1.00 26.31 112 ILE A C 1
ATOM 791 O O . ILE A 1 112 ? 23.418 16.176 10.304 1.00 25.21 112 ILE A O 1
ATOM 796 N N A ARG A 1 113 ? 25.300 15.342 9.352 0.50 26.73 113 ARG A N 1
ATOM 797 N N B ARG A 1 113 ? 25.293 15.332 9.393 0.50 26.81 113 ARG A N 1
ATOM 798 C CA A ARG A 1 113 ? 25.517 14.285 10.329 0.50 26.91 113 ARG A CA 1
ATOM 799 C CA B ARG A 1 113 ? 25.339 14.289 10.405 0.50 27.13 113 ARG A CA 1
ATOM 800 C C A ARG A 1 113 ? 25.563 14.892 11.737 0.50 27.13 113 ARG A C 1
ATOM 801 C C B ARG A 1 113 ? 25.595 14.861 11.804 0.50 27.26 113 ARG A C 1
ATOM 802 O O A ARG A 1 113 ? 24.895 14.409 12.655 0.50 26.79 113 ARG A O 1
ATOM 803 O O B ARG A 1 113 ? 25.100 14.319 12.793 0.50 27.07 113 ARG A O 1
ATOM 818 N N . GLU A 1 114 ? 26.314 15.981 11.887 1.00 27.49 114 GLU A N 1
ATOM 819 C CA . GLU A 1 114 ? 26.490 16.649 13.190 1.00 27.66 114 GLU A CA 1
ATOM 820 C C . GLU A 1 114 ? 25.210 17.310 13.680 1.00 26.68 114 GLU A C 1
ATOM 821 O O . GLU A 1 114 ? 24.925 17.262 14.885 1.00 27.30 114 GLU A O 1
ATOM 827 N N . ALA A 1 115 ? 24.427 17.903 12.772 1.00 25.42 115 ALA A N 1
ATOM 828 C CA . ALA A 1 115 ? 23.122 18.454 13.182 1.00 25.46 115 ALA A CA 1
ATOM 829 C C . ALA A 1 115 ? 22.184 17.338 13.602 1.00 24.48 115 ALA A C 1
ATOM 830 O O . ALA A 1 115 ? 21.378 17.514 14.528 1.00 23.95 115 ALA A O 1
ATOM 832 N N . CYS A 1 116 ? 22.289 16.195 12.912 1.00 24.86 116 CYS A N 1
ATOM 833 C CA . CYS A 1 116 ? 21.449 15.023 13.228 1.00 25.53 116 CYS A CA 1
ATOM 834 C C . CYS A 1 116 ? 21.792 14.402 14.580 1.00 25.25 116 CYS A C 1
ATOM 835 O O . CYS A 1 116 ? 20.904 13.948 15.315 1.00 24.45 116 CYS A O 1
ATOM 838 N N A ILE A 1 117 ? 23.086 14.387 14.895 0.50 25.81 117 ILE A N 1
ATOM 839 N N B ILE A 1 117 ? 23.083 14.394 14.896 0.50 25.79 117 ILE A N 1
ATOM 840 C CA A ILE A 1 117 ? 23.564 13.979 16.216 0.50 26.04 117 ILE A CA 1
ATOM 841 C CA B ILE A 1 117 ? 23.564 13.984 16.213 0.50 25.98 117 ILE A CA 1
ATOM 842 C C A ILE A 1 117 ? 22.946 14.871 17.296 0.50 25.42 117 ILE A C 1
ATOM 843 C C B ILE A 1 117 ? 22.969 14.874 17.305 0.50 25.40 117 ILE A C 1
ATOM 844 O O A ILE A 1 117 ? 22.428 14.376 18.296 0.50 25.38 117 ILE A O 1
ATOM 845 O O B ILE A 1 117 ? 22.486 14.381 18.323 0.50 25.37 117 ILE A O 1
ATOM 854 N N . LEU A 1 118 ? 22.976 16.184 17.083 1.00 25.01 118 LEU A N 1
ATOM 855 C CA . LEU A 1 118 ? 22.347 17.098 18.019 1.00 23.98 118 LEU A CA 1
ATOM 856 C C . LEU A 1 118 ? 20.799 16.933 18.043 1.00 23.52 118 LEU A C 1
ATOM 857 O O . LEU A 1 118 ? 20.174 17.052 19.103 1.00 22.94 118 LEU A O 1
ATOM 862 N N . GLY A 1 119 ? 20.188 16.652 16.887 1.00 22.80 119 GLY A N 1
ATOM 863 C CA . GLY A 1 119 ? 18.743 16.425 16.868 1.00 22.78 119 GLY A CA 1
ATOM 864 C C . GLY A 1 119 ? 18.356 15.224 17.724 1.00 21.58 119 GLY A C 1
ATOM 865 O O . GLY A 1 119 ? 17.358 15.230 18.475 1.00 21.55 119 GLY A O 1
ATOM 866 N N . ARG A 1 120 ? 19.139 14.175 17.582 1.00 22.15 120 ARG A N 1
ATOM 867 C CA . ARG A 1 120 ? 18.979 12.964 18.389 1.00 22.24 120 ARG A CA 1
ATOM 868 C C . ARG A 1 120 ? 19.125 13.237 19.902 1.00 22.63 120 ARG A C 1
ATOM 869 O O . ARG A 1 120 ? 18.269 12.848 20.698 1.00 22.46 120 ARG A O 1
ATOM 877 N N . LYS A 1 121 ? 20.182 13.945 20.282 1.00 23.36 121 LYS A N 1
ATOM 878 C CA . LYS A 1 121 ? 20.381 14.360 21.686 1.00 23.93 121 LYS A CA 1
ATOM 879 C C . LYS A 1 121 ? 19.186 15.143 22.215 1.00 23.31 121 LYS A C 1
ATOM 880 O O . LYS A 1 121 ? 18.736 14.945 23.366 1.00 23.78 121 LYS A O 1
ATOM 886 N N . THR A 1 122 ? 18.633 16.003 21.364 1.00 22.65 122 THR A N 1
ATOM 887 C CA . THR A 1 122 ? 17.514 16.867 21.777 1.00 22.73 122 THR A CA 1
ATOM 888 C C . THR A 1 122 ? 16.224 16.060 21.936 1.00 23.22 122 THR A C 1
ATOM 889 O O . THR A 1 122 ? 15.477 16.243 22.911 1.00 22.25 122 THR A O 1
ATOM 893 N N . LEU A 1 123 ? 15.938 15.186 20.962 1.00 22.92 123 LEU A N 1
ATOM 894 C CA . LEU A 1 123 ? 14.769 14.309 21.064 1.00 23.43 123 LEU A CA 1
ATOM 895 C C . LEU A 1 123 ? 14.840 13.378 22.302 1.00 23.63 123 LEU A C 1
ATOM 896 O O . LEU A 1 123 ? 13.843 13.180 22.993 1.00 22.73 123 LEU A O 1
ATOM 901 N N . ASP A 1 124 ? 16.008 12.772 22.516 1.00 24.16 124 ASP A N 1
ATOM 902 C CA . ASP A 1 124 ? 16.239 11.889 23.654 1.00 25.17 124 ASP A CA 1
ATOM 903 C C . ASP A 1 124 ? 16.043 12.608 24.987 1.00 25.43 124 ASP A C 1
ATOM 904 O O . ASP A 1 124 ? 15.434 12.064 25.918 1.00 26.34 124 ASP A O 1
ATOM 909 N N . TYR A 1 125 ? 16.524 13.849 25.053 1.00 25.64 125 TYR A N 1
ATOM 910 C CA . TYR A 1 125 ? 16.295 14.704 26.211 1.00 25.65 125 TYR A CA 1
ATOM 911 C C . TYR A 1 125 ? 14.786 15.004 26.375 1.00 25.21 125 TYR A C 1
ATOM 912 O O . TYR A 1 125 ? 14.252 14.853 27.467 1.00 25.81 125 TYR A O 1
ATOM 921 N N . ALA A 1 126 ? 14.081 15.351 25.288 1.00 25.12 126 ALA A N 1
ATOM 922 C CA . ALA A 1 126 ? 12.629 15.665 25.401 1.00 24.99 126 ALA A CA 1
ATOM 923 C C . ALA A 1 126 ? 11.835 14.467 25.900 1.00 25.01 126 ALA A C 1
ATOM 924 O O . ALA A 1 126 ? 10.863 14.622 26.664 1.00 24.70 126 ALA A O 1
ATOM 926 N N . HIS A 1 127 ? 12.233 13.295 25.399 1.00 25.23 127 HIS A N 1
ATOM 927 C CA . HIS A 1 127 ? 11.647 12.017 25.763 1.00 25.54 127 HIS A CA 1
ATOM 928 C C . HIS A 1 127 ? 11.673 11.856 27.299 1.00 25.92 127 HIS A C 1
ATOM 929 O O . HIS A 1 127 ? 10.670 11.426 27.895 1.00 25.40 127 HIS A O 1
ATOM 936 N N . THR A 1 128 ? 12.792 12.228 27.941 1.00 26.20 128 THR A N 1
ATOM 937 C CA . THR A 1 128 ? 12.910 12.089 29.398 1.00 26.88 128 THR A CA 1
ATOM 938 C C . THR A 1 128 ? 11.931 13.007 30.149 1.00 27.01 128 THR A C 1
ATOM 939 O O . THR A 1 128 ? 11.641 12.750 31.301 1.00 27.97 128 THR A O 1
ATOM 943 N N . LEU A 1 129 ? 11.395 14.039 29.492 1.00 26.31 129 LEU A N 1
ATOM 944 C CA . LEU A 1 129 ? 10.456 14.959 30.167 1.00 26.41 129 LEU A CA 1
ATOM 945 C C . LEU A 1 129 ? 9.005 14.521 30.173 1.00 26.69 129 LEU A C 1
ATOM 946 O O . LEU A 1 129 ? 8.168 15.095 30.895 1.00 25.82 129 LEU A O 1
ATOM 951 N N . VAL A 1 130 ? 8.693 13.512 29.368 1.00 25.93 130 VAL A N 1
ATOM 952 C CA . VAL A 1 130 ? 7.317 13.068 29.209 1.00 26.70 130 VAL A CA 1
ATOM 953 C C . VAL A 1 130 ? 6.810 12.341 30.481 1.00 26.72 130 VAL A C 1
ATOM 954 O O . VAL A 1 130 ? 7.379 11.339 30.899 1.00 27.83 130 VAL A O 1
ATOM 958 N N . SER A 1 131 ? 5.703 12.797 31.057 1.00 26.71 131 SER A N 1
ATOM 959 C CA . SER A 1 131 ? 5.206 12.164 32.254 1.00 26.64 131 SER A CA 1
ATOM 960 C C . SER A 1 131 ? 3.805 12.733 32.508 1.00 26.63 131 SER A C 1
ATOM 961 O O . SER A 1 131 ? 3.532 13.868 32.132 1.00 26.11 131 SER A O 1
ATOM 964 N N . PRO A 1 132 ? 2.908 11.963 33.146 1.00 27.00 132 PRO A N 1
ATOM 965 C CA . PRO A 1 132 ? 1.623 12.565 33.438 1.00 27.64 132 PRO A CA 1
ATOM 966 C C . PRO A 1 132 ? 1.744 13.924 34.123 1.00 29.02 132 PRO A C 1
ATOM 967 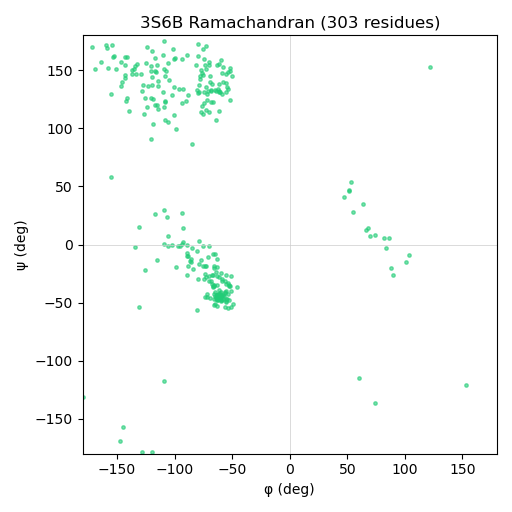O O . PRO A 1 132 ? 2.649 14.137 34.949 1.00 28.93 132 PRO A O 1
ATOM 971 N N . GLY A 1 133 ? 0.816 14.826 33.801 1.00 29.85 133 GLY A N 1
ATOM 972 C CA . GLY A 1 133 ? 0.726 16.107 34.487 1.00 30.15 133 GLY A CA 1
ATOM 973 C C . GLY A 1 133 ? 1.595 17.175 33.852 1.00 30.54 133 GLY A C 1
ATOM 974 O O . GLY A 1 133 ? 1.355 18.349 34.061 1.00 31.01 133 GLY A O 1
ATOM 975 N N . VAL A 1 134 ? 2.607 16.780 33.080 1.00 29.56 134 VAL A N 1
ATOM 976 C CA . VAL A 1 134 ? 3.523 17.746 32.471 1.00 29.53 134 VAL A CA 1
ATOM 977 C C . VAL A 1 134 ? 2.873 18.344 31.192 1.00 29.32 134 VAL A C 1
ATOM 978 O O . VAL A 1 134 ? 2.294 17.605 30.375 1.00 27.75 134 VAL A O 1
ATOM 982 N N . THR A 1 135 ? 2.926 19.674 31.040 1.00 28.98 135 THR A N 1
ATOM 983 C CA . THR A 1 135 ? 2.323 20.326 29.857 1.00 27.52 135 THR A CA 1
ATOM 984 C C . THR A 1 135 ? 3.260 20.242 28.671 1.00 27.36 135 THR A C 1
ATOM 985 O O . THR A 1 135 ? 4.468 20.136 28.838 1.00 27.83 135 THR A O 1
ATOM 989 N N . THR A 1 136 ? 2.713 20.295 27.466 1.00 26.24 136 THR A N 1
ATOM 990 C CA . THR A 1 136 ? 3.571 20.279 26.267 1.00 25.86 136 THR A CA 1
ATOM 991 C C . THR A 1 136 ? 4.395 21.568 26.145 1.00 24.94 136 THR A C 1
ATOM 992 O O . THR A 1 136 ? 5.534 21.581 25.632 1.00 25.03 136 THR A O 1
ATOM 996 N N . ASP A 1 137 ? 3.808 22.655 26.628 1.00 25.28 137 ASP A N 1
ATOM 997 C CA . ASP A 1 137 ? 4.516 23.928 26.745 1.00 25.32 137 ASP A CA 1
ATOM 998 C C . ASP A 1 137 ? 5.753 23.823 27.646 1.00 24.58 137 ASP A C 1
ATOM 999 O O . ASP A 1 137 ? 6.777 24.383 27.291 1.00 23.71 137 ASP A O 1
ATOM 1004 N N A GLU A 1 138 ? 5.653 23.109 28.772 0.50 23.93 138 GLU A N 1
ATOM 1005 N N B GLU A 1 138 ? 5.664 23.110 28.774 0.50 24.42 138 GLU A N 1
ATOM 1006 C CA A GLU A 1 138 ? 6.826 22.871 29.641 0.50 24.06 138 GLU A CA 1
ATOM 1007 C CA B GLU A 1 138 ? 6.850 22.897 29.637 0.50 25.05 138 GLU A CA 1
ATOM 1008 C C A GLU A 1 138 ? 7.918 22.134 28.859 0.50 24.38 138 GLU A C 1
ATOM 1009 C C B GLU A 1 138 ? 7.925 22.152 28.836 0.50 24.88 138 GLU A C 1
ATOM 1010 O O A GLU A 1 138 ? 9.096 22.499 28.906 0.50 23.39 138 GLU A O 1
ATOM 1011 O O B GLU A 1 138 ? 9.101 22.522 28.853 0.50 23.89 138 GLU A O 1
ATOM 1022 N N . ILE A 1 139 ? 7.493 21.109 28.125 1.00 24.46 139 ILE A N 1
ATOM 1023 C CA . ILE A 1 139 ? 8.373 20.322 27.297 1.00 25.18 139 ILE A CA 1
ATOM 1024 C C . ILE A 1 139 ? 9.027 21.190 26.201 1.00 25.47 139 ILE A C 1
ATOM 1025 O O . ILE A 1 139 ? 10.252 21.156 26.041 1.00 25.49 139 ILE A O 1
ATOM 1030 N N . ASP A 1 140 ? 8.217 21.959 25.459 1.00 25.31 140 ASP A N 1
ATOM 1031 C CA . ASP A 1 140 ? 8.742 22.867 24.435 1.00 25.34 140 ASP A CA 1
ATOM 1032 C C . ASP A 1 140 ? 9.765 23.829 25.025 1.00 25.84 140 ASP A C 1
ATOM 1033 O O . ASP A 1 140 ? 10.836 23.979 24.471 1.00 26.71 140 ASP A O 1
ATOM 1038 N N . ARG A 1 141 ? 9.448 24.480 26.147 1.00 26.13 141 ARG A N 1
ATOM 1039 C CA . ARG A 1 141 ? 10.409 25.432 26.692 1.00 26.37 141 ARG A CA 1
ATOM 1040 C C . ARG A 1 141 ? 11.766 24.792 27.039 1.00 26.11 141 ARG A C 1
ATOM 1041 O O . ARG A 1 141 ? 12.834 25.359 26.725 1.00 24.99 141 ARG A O 1
ATOM 1049 N N . LYS A 1 142 ? 11.715 23.630 27.680 1.00 25.82 142 LYS A N 1
ATOM 1050 C CA . LYS A 1 142 ? 12.943 22.940 28.052 1.00 27.74 142 LYS A CA 1
ATOM 1051 C C . LYS A 1 142 ? 13.718 22.464 26.827 1.00 27.01 142 LYS A C 1
ATOM 1052 O O . LYS A 1 142 ? 14.948 22.522 26.808 1.00 29.13 142 LYS A O 1
ATOM 1058 N N . VAL A 1 143 ? 12.992 22.028 25.788 1.00 26.85 143 VAL A N 1
ATOM 1059 C CA . VAL A 1 143 ? 13.595 21.641 24.506 1.00 26.43 143 VAL A CA 1
ATOM 1060 C C . VAL A 1 143 ? 14.293 22.848 23.871 1.00 26.41 143 VAL A C 1
ATOM 1061 O O . VAL A 1 143 ? 15.443 22.757 23.431 1.00 26.64 143 VAL A O 1
ATOM 1065 N N . HIS A 1 144 ? 13.584 23.974 23.844 1.00 26.50 144 HIS A N 1
ATOM 1066 C CA . HIS A 1 144 ? 14.121 25.243 23.353 1.00 26.52 144 HIS A CA 1
ATOM 1067 C C . HIS A 1 144 ? 15.444 25.607 24.043 1.00 27.21 144 HIS A C 1
ATOM 1068 O O . HIS A 1 144 ? 16.424 25.983 23.394 1.00 27.38 144 HIS A O 1
ATOM 1075 N N . GLU A 1 145 ? 15.441 25.501 25.365 1.00 28.13 145 GLU A N 1
ATOM 1076 C CA . GLU A 1 145 ? 16.610 25.816 26.187 1.00 29.28 145 GLU A CA 1
ATOM 1077 C C . GLU A 1 145 ? 17.800 24.894 25.848 1.00 28.95 145 GLU A C 1
ATOM 1078 O O . GLU A 1 145 ? 18.938 25.358 25.680 1.00 29.42 145 GLU A O 1
ATOM 1084 N N . PHE A 1 146 ? 17.521 23.599 25.666 1.00 28.42 146 PHE A N 1
ATOM 1085 C CA . PHE A 1 146 ? 18.545 22.622 25.325 1.00 27.29 146 PHE A CA 1
ATOM 1086 C C . PHE A 1 146 ? 19.185 22.935 23.957 1.00 27.01 146 PHE A C 1
ATOM 1087 O O . PHE A 1 146 ? 20.390 22.841 23.812 1.00 27.82 146 PHE A O 1
ATOM 1095 N N . ILE A 1 147 ? 18.363 23.286 22.957 1.00 26.57 147 ILE A N 1
ATOM 1096 C CA . ILE A 1 147 ? 18.850 23.643 21.629 1.00 26.45 147 ILE A CA 1
ATOM 1097 C C . ILE A 1 147 ? 19.722 24.882 21.687 1.00 27.16 147 ILE A C 1
ATOM 1098 O O . ILE A 1 147 ? 20.821 24.921 21.131 1.00 28.45 147 ILE A O 1
ATOM 1103 N N . ILE A 1 148 ? 19.230 25.895 22.384 1.00 27.14 148 ILE A N 1
ATOM 1104 C CA . ILE A 1 148 ? 19.987 27.133 22.600 1.00 28.95 148 ILE A CA 1
ATOM 1105 C C . ILE A 1 148 ? 21.324 26.890 23.342 1.00 28.36 148 ILE A C 1
ATOM 1106 O O . ILE A 1 148 ? 22.375 27.405 22.947 1.00 28.11 148 ILE A O 1
ATOM 1111 N N . LYS A 1 149 ? 21.283 26.061 24.382 1.00 28.21 149 LYS A N 1
ATOM 1112 C CA . LYS A 1 149 ? 22.489 25.707 25.139 1.00 28.35 149 LYS A CA 1
ATOM 1113 C C . LYS A 1 149 ? 23.569 25.108 24.220 1.00 27.84 149 LYS A C 1
ATOM 1114 O O . LYS A 1 149 ? 24.772 25.333 24.424 1.00 28.27 149 LYS A O 1
ATOM 1120 N N . ASN A 1 150 ? 23.123 24.415 23.175 1.00 27.13 150 ASN A N 1
ATOM 1121 C CA . ASN A 1 150 ? 24.016 23.754 22.222 1.00 26.52 150 ASN A CA 1
ATOM 1122 C C . ASN A 1 150 ? 24.371 24.608 21.006 1.00 26.39 150 ASN A C 1
ATOM 1123 O O . ASN A 1 150 ? 24.893 24.097 20.015 1.00 26.65 150 ASN A O 1
ATOM 1128 N N . ASN A 1 151 ? 24.088 25.906 21.111 1.00 26.88 151 ASN A N 1
ATOM 1129 C CA . ASN A 1 151 ? 24.394 26.899 20.068 1.00 27.94 151 ASN A CA 1
ATOM 1130 C C . ASN A 1 151 ? 23.653 26.680 18.751 1.00 27.00 151 ASN A C 1
ATOM 1131 O O . ASN A 1 151 ? 24.167 26.952 17.673 1.00 27.99 151 ASN A O 1
ATOM 1136 N N . ALA A 1 152 ? 22.425 26.205 18.852 1.00 25.86 152 ALA A N 1
ATOM 1137 C CA . ALA A 1 152 ? 21.652 25.904 17.661 1.00 25.43 152 ALA A CA 1
ATOM 1138 C C . ALA A 1 152 ? 20.347 26.671 17.689 1.00 25.03 152 ALA A C 1
ATOM 1139 O O . ALA A 1 152 ? 19.987 27.251 18.716 1.00 25.11 152 ALA A O 1
ATOM 1141 N N . TYR A 1 153 ? 19.630 26.649 16.568 1.00 24.59 153 TYR A N 1
ATOM 1142 C CA . TYR A 1 153 ? 18.356 27.354 16.435 1.00 23.82 153 TYR A CA 1
ATOM 1143 C C . TYR A 1 153 ? 17.235 26.302 16.251 1.00 23.16 153 TYR A C 1
ATOM 1144 O O . TYR A 1 153 ? 17.418 25.349 15.493 1.00 22.84 153 TYR A O 1
ATOM 1153 N N . PRO A 1 154 ? 16.080 26.452 16.932 1.00 22.96 154 PRO A N 1
ATOM 1154 C CA . PRO A 1 154 ? 15.003 25.479 16.645 1.00 22.21 154 PRO A CA 1
ATOM 1155 C C . PRO A 1 154 ? 14.295 25.806 15.325 1.00 22.25 154 PRO A C 1
ATOM 1156 O O . PRO A 1 154 ? 13.630 26.841 15.191 1.00 21.47 154 PRO A O 1
ATOM 1160 N N . SER A 1 155 ? 14.448 24.915 14.355 1.00 22.60 155 SER A N 1
ATOM 1161 C CA . SER A 1 155 ? 14.018 25.158 12.992 1.00 23.02 155 SER A CA 1
ATOM 1162 C C . SER A 1 155 ? 12.561 25.585 12.884 1.00 23.29 155 SER A C 1
ATOM 1163 O O . SER A 1 155 ? 12.223 26.399 12.041 1.00 24.02 155 SER A O 1
ATOM 1166 N N . THR A 1 156 ? 11.698 25.054 13.743 1.00 23.04 156 THR A N 1
ATOM 1167 C CA . THR A 1 156 ? 10.293 25.370 13.615 1.00 23.33 156 THR A CA 1
ATOM 1168 C C . THR A 1 156 ? 9.980 26.818 13.994 1.00 23.12 156 THR A C 1
ATOM 1169 O O . THR A 1 156 ? 9.027 27.348 13.499 1.00 24.59 156 THR A O 1
ATOM 1173 N N . LEU A 1 157 ? 10.781 27.442 14.868 1.00 23.58 157 LEU A N 1
ATOM 1174 C CA . LEU A 1 157 ? 10.473 28.758 15.445 1.00 22.76 157 LEU A CA 1
ATOM 1175 C C . LEU A 1 157 ? 10.362 29.864 14.381 1.00 23.49 157 LEU A C 1
ATOM 1176 O O . LEU A 1 157 ? 11.346 30.196 13.702 1.00 21.98 157 LEU A O 1
ATOM 1181 N N . ASN A 1 158 ? 9.152 30.404 14.249 1.00 23.17 158 ASN A N 1
ATOM 1182 C CA . ASN A 1 158 ? 8.789 31.440 13.247 1.00 24.82 158 ASN A CA 1
ATOM 1183 C C . ASN A 1 158 ? 8.798 30.990 11.787 1.00 25.00 158 ASN A C 1
ATOM 1184 O O . ASN A 1 158 ? 8.751 31.807 10.873 1.00 23.98 158 ASN A O 1
ATOM 1189 N N . TYR A 1 159 ? 8.840 29.681 11.567 1.00 25.44 159 TYR A N 1
ATOM 1190 C CA . TYR A 1 159 ? 8.764 29.158 10.216 1.00 25.23 159 TYR A CA 1
ATOM 1191 C C . TYR A 1 159 ? 7.303 29.282 9.809 1.00 24.89 159 TYR A C 1
ATOM 1192 O O . TYR A 1 159 ? 6.423 28.650 10.417 1.00 24.53 159 TYR A O 1
ATOM 1201 N N . TYR A 1 160 ? 7.040 30.165 8.846 1.00 24.71 160 TYR A N 1
ATOM 1202 C CA . TYR A 1 160 ? 5.677 30.630 8.559 1.00 25.49 160 TYR A CA 1
ATOM 1203 C C . TYR A 1 160 ? 4.942 31.030 9.843 1.00 25.47 160 TYR A C 1
ATOM 1204 O O . TYR A 1 160 ? 3.770 30.690 10.029 1.00 25.91 160 TYR A O 1
ATOM 1213 N N . LYS A 1 161 ? 5.665 31.707 10.745 1.00 25.52 161 LYS A N 1
ATOM 1214 C CA . LYS A 1 161 ? 5.117 32.182 12.032 1.00 26.69 161 LYS A CA 1
ATOM 1215 C C . LYS A 1 161 ? 4.707 31.100 13.052 1.00 25.40 161 LYS A C 1
ATOM 1216 O O . LYS A 1 161 ? 4.034 31.404 14.044 1.00 25.71 161 LYS A O 1
ATOM 1222 N N . PHE A 1 162 ? 5.108 29.849 12.819 1.00 25.14 162 PHE A N 1
ATOM 1223 C CA . PHE A 1 162 ? 4.986 28.819 13.847 1.00 24.99 162 PHE A CA 1
ATOM 1224 C C . PHE A 1 162 ? 5.632 29.344 15.159 1.00 24.62 162 PHE A C 1
ATOM 1225 O O . PHE A 1 162 ? 6.803 29.760 15.171 1.00 23.45 162 PHE A O 1
ATOM 1233 N N . PRO A 1 163 ? 4.865 29.340 16.249 1.00 24.02 163 PRO A N 1
ATOM 1234 C CA . PRO A 1 163 ? 5.277 30.108 17.417 1.00 24.69 163 PRO A CA 1
ATOM 1235 C C . PRO A 1 163 ? 6.179 29.370 18.443 1.00 23.92 163 PRO A C 1
ATOM 1236 O O . PRO A 1 163 ? 6.696 29.995 19.374 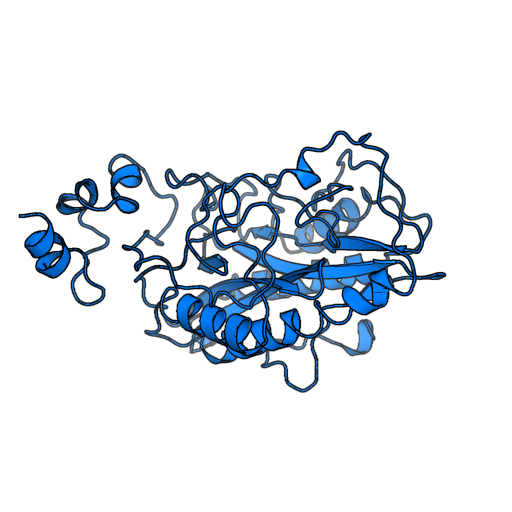1.00 24.61 163 PRO A O 1
ATOM 1240 N N . LYS A 1 164 ? 6.379 28.067 18.266 1.00 23.12 164 LYS A N 1
ATOM 1241 C CA . LYS A 1 164 ? 7.114 27.257 19.243 1.00 22.73 164 LYS A CA 1
ATOM 1242 C C . LYS A 1 164 ? 8.387 26.601 18.627 1.00 22.61 164 LYS A C 1
ATOM 1243 O O . LYS A 1 164 ? 8.688 26.841 17.442 1.00 23.36 164 LYS A O 1
ATOM 1249 N N . SER A 1 165 ? 9.132 25.805 19.414 1.00 22.75 165 SER A N 1
ATOM 1250 C CA . SER A 1 165 ? 10.445 25.259 18.955 1.00 23.73 165 SER A CA 1
ATOM 1251 C C . SER A 1 165 ? 10.468 23.737 18.667 1.00 24.40 165 SER A C 1
ATOM 1252 O O . SER A 1 165 ? 11.517 23.157 18.280 1.00 24.72 165 SER A O 1
ATOM 1255 N N . CYS A 1 166 ? 9.323 23.100 18.851 1.00 24.66 166 CYS A N 1
ATOM 1256 C CA . CYS A 1 166 ? 9.096 21.704 18.456 1.00 25.26 166 CYS A CA 1
ATOM 1257 C C . CYS A 1 166 ? 7.583 21.562 18.232 1.00 25.90 166 CYS A C 1
ATOM 1258 O O . CYS A 1 166 ? 6.826 22.505 18.570 1.00 25.87 166 CYS A O 1
ATOM 1261 N N . CYS A 1 167 ? 7.128 20.410 17.699 1.00 25.77 167 CYS A N 1
ATOM 1262 C CA . CYS A 1 167 ? 5.679 20.121 17.661 1.00 25.84 167 CYS A CA 1
ATOM 1263 C C . CYS A 1 167 ? 5.312 18.938 18.547 1.00 25.29 167 CYS A C 1
ATOM 1264 O O . CYS A 1 167 ? 6.008 17.943 18.571 1.00 26.16 167 CYS A O 1
ATOM 1267 N N . THR A 1 168 ? 4.184 19.035 19.226 1.00 24.51 168 THR A N 1
ATOM 1268 C CA . THR A 1 168 ? 3.765 18.011 20.150 1.00 25.32 168 THR A CA 1
ATOM 1269 C C . THR A 1 168 ? 2.351 17.564 19.815 1.00 25.72 168 THR A C 1
ATOM 1270 O O . THR A 1 168 ? 1.396 18.327 19.968 1.00 26.67 168 THR A O 1
ATOM 1274 N N . SER A 1 169 ? 2.217 16.324 19.363 1.00 24.85 169 SER A N 1
ATOM 1275 C CA . SER A 1 169 ? 0.959 15.852 18.795 1.00 24.74 169 SER A CA 1
ATOM 1276 C C . SER A 1 169 ? 0.398 14.674 19.604 1.00 23.95 169 SER A C 1
ATOM 1277 O O . SER A 1 169 ? 0.887 13.566 19.517 1.00 24.15 169 SER A O 1
ATOM 1280 N N . VAL A 1 170 ? -0.615 14.934 20.402 1.00 24.37 170 VAL A N 1
ATOM 1281 C CA . VAL A 1 170 ? -1.167 13.945 21.334 1.00 24.84 170 VAL A CA 1
ATOM 1282 C C . VAL A 1 170 ? -2.391 13.216 20.739 1.00 25.69 170 VAL A C 1
ATOM 1283 O O . VAL A 1 170 ? -3.313 13.881 20.207 1.00 27.42 170 VAL A O 1
ATOM 1287 N N . ASN A 1 171 ? -2.434 11.879 20.854 1.00 24.73 171 ASN A N 1
ATOM 1288 C CA . ASN A 1 171 ? -3.650 11.104 20.555 1.00 24.52 171 ASN A CA 1
ATOM 1289 C C . ASN A 1 171 ? -4.117 11.292 19.094 1.00 24.59 171 ASN A C 1
ATOM 1290 O O . ASN A 1 171 ? -3.360 10.965 18.166 1.00 23.71 171 ASN A O 1
ATOM 1295 N N . GLU A 1 172 ? -5.290 11.889 18.869 1.00 23.28 172 GLU A N 1
ATOM 1296 C CA . GLU A 1 172 ? -5.776 12.052 17.502 1.00 23.55 172 GLU A CA 1
ATOM 1297 C C . GLU A 1 172 ? -5.074 13.167 16.712 1.00 22.56 172 GLU A C 1
ATOM 1298 O O . GLU A 1 172 ? -5.378 13.370 15.550 1.00 22.17 172 GLU A O 1
ATOM 1304 N N . ILE A 1 173 ? -4.142 13.876 17.333 1.00 22.41 173 ILE A N 1
ATOM 1305 C CA . ILE A 1 173 ? -3.426 14.913 16.609 1.00 21.86 173 ILE A CA 1
ATOM 1306 C C . ILE A 1 173 ? -2.406 14.232 15.696 1.00 22.24 173 ILE A C 1
ATOM 1307 O O . ILE A 1 173 ? -1.540 13.489 16.158 1.00 22.79 173 ILE A O 1
ATOM 1312 N N . VAL A 1 174 ? -2.567 14.459 14.397 1.00 22.65 174 VAL A N 1
ATOM 1313 C CA . VAL A 1 174 ? -1.774 13.819 13.356 1.00 22.50 174 VAL A CA 1
ATOM 1314 C C . VAL A 1 174 ? -0.353 14.378 13.302 1.00 23.04 174 VAL A C 1
ATOM 1315 O O . VAL A 1 174 ? 0.636 13.623 13.143 1.00 22.70 174 VAL A O 1
ATOM 1319 N N . CYS A 1 175 ? -0.269 15.702 13.360 1.00 22.93 175 CYS A N 1
ATOM 1320 C CA . CYS A 1 175 ? 1.019 16.403 13.287 1.00 23.88 175 CYS A CA 1
ATOM 1321 C C . CYS A 1 175 ? 0.878 17.878 13.583 1.00 23.79 175 CYS A C 1
ATOM 1322 O O . CYS A 1 175 ? -0.246 18.411 13.692 1.00 22.79 175 CYS A O 1
ATOM 1325 N N . HIS A 1 176 ? 2.041 18.517 13.744 1.00 24.48 176 HIS A N 1
ATOM 1326 C CA . HIS A 1 176 ? 2.165 19.966 13.977 1.00 25.57 176 HIS A CA 1
ATOM 1327 C C . HIS A 1 176 ? 1.373 20.527 15.168 1.00 24.63 176 HIS A C 1
ATOM 1328 O O . HIS A 1 176 ? 0.984 21.687 15.152 1.00 24.05 176 HIS A O 1
ATOM 1335 N N . GLY A 1 177 ? 1.128 19.712 16.188 1.00 24.51 177 GLY A N 1
ATOM 1336 C CA . GLY A 1 177 ? 0.434 20.194 17.395 1.00 24.61 177 GLY A CA 1
ATOM 1337 C C . GLY A 1 177 ? 1.275 21.310 18.045 1.00 24.25 177 GLY A C 1
ATOM 1338 O O . GLY A 1 177 ? 2.505 21.233 18.082 1.00 23.78 177 GLY A O 1
ATOM 1339 N N . ILE A 1 178 ? 0.636 22.372 18.496 1.00 23.63 178 ILE A N 1
ATOM 1340 C CA . ILE A 1 178 ? 1.384 23.513 19.072 1.00 23.40 178 ILE A CA 1
ATOM 1341 C C . ILE A 1 178 ? 1.449 23.306 20.588 1.00 23.53 178 ILE A C 1
ATOM 1342 O O . ILE A 1 178 ? 0.396 23.159 21.230 1.00 24.95 178 ILE A O 1
ATOM 1347 N N . PRO A 1 179 ? 2.676 23.245 21.158 1.00 23.49 179 PRO A N 1
ATOM 1348 C CA . PRO A 1 179 ? 2.849 23.023 22.621 1.00 24.29 179 PRO A CA 1
ATOM 1349 C C . PRO A 1 179 ? 2.066 24.082 23.402 1.00 24.83 179 PRO A C 1
ATOM 1350 O O . PRO A 1 179 ? 2.149 25.248 23.077 1.00 24.18 179 PRO A O 1
ATOM 1354 N N . ASP A 1 180 ? 1.273 23.659 24.383 1.00 25.78 180 ASP A N 1
ATOM 1355 C CA . ASP A 1 180 ? 0.376 24.571 25.071 1.00 27.16 180 ASP A CA 1
ATOM 1356 C C . ASP A 1 180 ? 0.231 24.140 26.533 1.00 28.20 180 ASP A C 1
ATOM 1357 O O . ASP A 1 180 ? 0.975 23.271 27.000 1.00 29.06 180 ASP A O 1
ATOM 1362 N N . TYR A 1 181 ? -0.724 24.725 27.253 1.00 28.68 181 TYR A N 1
ATOM 1363 C CA . TYR A 1 181 ? -0.866 24.461 28.674 1.00 29.20 181 TYR A CA 1
ATOM 1364 C C . TYR A 1 181 ? -1.564 23.135 29.032 1.00 29.96 181 TYR A C 1
ATOM 1365 O O . TYR A 1 181 ? -1.785 22.870 30.235 1.00 30.06 181 TYR A O 1
ATOM 1374 N N . ARG A 1 182 ? -1.916 22.313 28.021 1.00 28.88 182 ARG A N 1
ATOM 1375 C CA . ARG A 1 182 ? -2.625 21.051 28.278 1.00 29.09 182 ARG A CA 1
ATOM 1376 C C . ARG A 1 182 ? -1.680 20.071 28.991 1.00 28.93 182 ARG A C 1
ATOM 1377 O O . ARG A 1 182 ? -0.603 19.767 28.470 1.00 26.58 182 ARG A O 1
ATOM 1385 N N . PRO A 1 183 ? -2.076 19.589 30.179 1.00 29.46 183 PRO A N 1
ATOM 1386 C CA . PRO A 1 183 ? -1.222 18.609 30.853 1.00 29.30 183 PRO A CA 1
ATOM 1387 C C . PRO A 1 183 ? -1.414 17.244 30.211 1.00 29.04 183 PRO A C 1
ATOM 1388 O O . PRO A 1 183 ? -2.545 16.891 29.839 1.00 27.66 183 PRO A O 1
ATOM 1392 N N . LEU A 1 184 ? -0.327 16.479 30.098 1.00 28.53 184 LEU A N 1
ATOM 1393 C CA . LEU A 1 184 ? -0.426 15.106 29.600 1.00 28.66 184 LEU A CA 1
ATOM 1394 C C . LEU A 1 184 ? -1.132 14.179 30.595 1.00 30.08 184 LEU A C 1
ATOM 1395 O O . LEU A 1 184 ? -0.982 14.319 31.817 1.00 30.20 184 LEU A O 1
ATOM 1400 N N . LYS A 1 185 ? -1.888 13.225 30.061 1.00 31.06 185 LYS A N 1
ATOM 1401 C CA . LYS A 1 185 ? -2.590 12.250 30.880 1.00 32.23 185 LYS A CA 1
ATOM 1402 C C . LYS A 1 185 ? -1.890 10.906 30.699 1.00 31.48 185 LYS A C 1
ATOM 1403 O O . LYS A 1 185 ? -1.370 10.610 29.612 1.00 29.82 185 LYS A O 1
ATOM 1409 N N . SER A 1 186 ? -1.847 10.110 31.769 1.00 30.97 186 SER A N 1
ATOM 1410 C CA . SER A 1 186 ? -1.393 8.723 31.668 1.00 30.62 186 SER A CA 1
ATOM 1411 C C . SER A 1 186 ? -2.288 7.979 30.664 1.00 29.66 186 SER A C 1
ATOM 1412 O O . SER A 1 186 ? -3.517 8.034 30.753 1.00 29.28 186 SER A O 1
ATOM 1415 N N . GLY A 1 187 ? -1.675 7.296 29.714 1.00 28.58 187 GLY A N 1
ATOM 1416 C CA . GLY A 1 187 ? -2.427 6.604 28.669 1.00 28.56 187 GLY A CA 1
ATOM 1417 C C . GLY A 1 187 ? -2.435 7.314 27.325 1.00 28.12 187 GLY A C 1
ATOM 1418 O O . GLY A 1 187 ? -2.893 6.742 26.338 1.00 28.42 187 GLY A O 1
ATOM 1419 N N . ASP A 1 188 ? -1.938 8.553 27.284 1.00 27.91 188 ASP A N 1
ATOM 1420 C CA . ASP A 1 188 ? -1.901 9.346 26.047 1.00 26.66 188 ASP A CA 1
ATOM 1421 C C . ASP A 1 188 ? -0.728 8.852 25.261 1.00 25.98 188 ASP A C 1
ATOM 1422 O O . ASP A 1 188 ? 0.172 8.250 25.836 1.00 25.85 188 ASP A O 1
ATOM 1427 N N . ILE A 1 189 ? -0.709 9.163 23.971 1.00 24.35 189 ILE A N 1
ATOM 1428 C CA . ILE A 1 189 ? 0.466 8.960 23.149 1.00 24.94 189 ILE A CA 1
ATOM 1429 C C . ILE A 1 189 ? 0.816 10.338 22.646 1.00 24.47 189 ILE A C 1
ATOM 1430 O O . ILE A 1 189 ? -0.068 11.158 22.457 1.00 25.62 189 ILE A O 1
ATOM 1435 N N . ILE A 1 190 ? 2.098 10.624 22.527 1.00 23.86 190 ILE A N 1
ATOM 1436 C CA . ILE A 1 190 ? 2.532 11.955 22.157 1.00 23.13 190 ILE A CA 1
ATOM 1437 C C . ILE A 1 190 ? 3.706 11.801 21.244 1.00 22.55 190 ILE A C 1
ATOM 1438 O O . ILE A 1 190 ? 4.672 11.127 21.567 1.00 23.38 190 ILE A O 1
ATOM 1443 N N . ASN A 1 191 ? 3.596 12.424 20.090 1.00 22.26 191 ASN A N 1
ATOM 1444 C CA . ASN A 1 191 ? 4.702 12.524 19.174 1.00 21.35 191 ASN A CA 1
ATOM 1445 C C . ASN A 1 191 ? 5.394 13.834 19.500 1.00 21.86 191 ASN A C 1
ATOM 1446 O O . ASN A 1 191 ? 4.737 14.880 19.696 1.00 21.99 191 ASN A O 1
ATOM 1451 N N . ILE A 1 192 ? 6.712 13.780 19.589 1.00 21.10 192 ILE A N 1
ATOM 1452 C CA . ILE A 1 192 ? 7.461 14.995 19.793 1.00 21.73 192 ILE A CA 1
ATOM 1453 C C . ILE A 1 192 ? 8.348 15.108 18.578 1.00 22.80 192 ILE A C 1
ATOM 1454 O O . ILE A 1 192 ? 9.096 14.163 18.299 1.00 21.68 192 ILE A O 1
ATOM 1459 N N . ASP A 1 193 ? 8.254 16.250 17.892 1.00 22.91 193 ASP A N 1
ATOM 1460 C CA . ASP A 1 193 ? 8.870 16.442 16.582 1.00 24.70 193 ASP A CA 1
ATOM 1461 C C . ASP A 1 193 ? 9.886 17.547 16.723 1.00 24.56 193 ASP A C 1
ATOM 1462 O O . ASP A 1 193 ? 9.530 18.681 17.061 1.00 24.26 193 ASP A O 1
ATOM 1467 N N . ILE A 1 194 ? 11.136 17.201 16.437 1.00 24.08 194 ILE A N 1
ATOM 1468 C CA . ILE A 1 194 ? 12.284 17.994 16.760 1.00 24.60 194 ILE A CA 1
ATOM 1469 C C . ILE A 1 194 ? 12.995 18.353 15.469 1.00 24.85 194 ILE A C 1
ATOM 1470 O O . ILE A 1 194 ? 13.151 17.491 14.606 1.00 25.02 194 ILE A O 1
ATOM 1475 N N . SER A 1 195 ? 13.434 19.612 15.334 1.00 24.32 195 SER A N 1
ATOM 1476 C CA . SER A 1 195 ? 14.331 19.985 14.243 1.00 24.78 195 SER A CA 1
ATOM 1477 C C . SER A 1 195 ? 15.258 21.040 14.745 1.00 24.55 195 SER A C 1
ATOM 1478 O O . SER A 1 195 ? 14.853 21.974 15.459 1.00 23.97 195 SER A O 1
ATOM 1481 N N . VAL A 1 196 ? 16.507 20.948 14.345 1.00 25.01 196 VAL A N 1
ATOM 1482 C CA . VAL A 1 196 ? 17.500 21.898 14.855 1.00 25.81 196 VAL A CA 1
ATOM 1483 C C . VAL A 1 196 ? 18.303 22.399 13.654 1.00 25.45 196 VAL A C 1
ATOM 1484 O O . VAL A 1 196 ? 18.467 21.657 12.718 1.00 24.28 196 VAL A O 1
ATOM 1488 N N . PHE A 1 197 ? 18.738 23.665 13.688 1.00 26.07 197 PHE A N 1
ATOM 1489 C CA . PHE A 1 197 ? 19.518 24.302 12.619 1.00 26.73 197 PHE A CA 1
ATOM 1490 C C . PHE A 1 197 ? 20.882 24.621 13.224 1.00 27.25 197 PHE A C 1
ATOM 1491 O O . PHE A 1 197 ? 20.986 25.379 14.200 1.00 26.58 197 PHE A O 1
ATOM 1499 N N . TYR A 1 198 ? 21.930 24.047 12.633 1.00 28.03 198 TYR A N 1
ATOM 1500 C CA . TYR A 1 198 ? 23.230 24.000 13.268 1.00 29.05 198 TYR A CA 1
ATOM 1501 C C . TYR A 1 198 ? 24.298 23.872 12.199 1.00 29.67 198 TYR A C 1
ATOM 1502 O O . TYR A 1 198 ? 24.186 23.036 11.289 1.00 29.40 198 TYR A O 1
ATOM 1511 N N . LYS A 1 199 ? 25.308 24.739 12.272 1.00 30.55 199 LYS A N 1
ATOM 1512 C CA . LYS A 1 199 ? 26.337 24.795 11.242 1.00 30.73 199 LYS A CA 1
ATOM 1513 C C . LYS A 1 199 ? 25.756 24.908 9.820 1.00 29.64 199 LYS A C 1
ATOM 1514 O O . LYS A 1 199 ? 26.165 24.188 8.908 1.00 30.22 199 LYS A O 1
ATOM 1520 N N . GLY A 1 200 ? 24.774 25.793 9.638 1.00 28.82 200 GLY A N 1
ATOM 1521 C CA . GLY A 1 200 ? 24.168 26.002 8.326 1.00 26.72 200 GLY A CA 1
ATOM 1522 C C . GLY A 1 200 ? 23.214 24.945 7.756 1.00 26.04 200 GLY A C 1
ATOM 1523 O O . GLY A 1 200 ? 22.807 25.071 6.609 1.00 25.30 200 GLY A O 1
ATOM 1524 N N . VAL A 1 201 ? 22.822 23.921 8.531 1.00 23.79 201 VAL A N 1
ATOM 1525 C CA . VAL A 1 201 ? 21.949 22.860 7.985 1.00 23.38 201 VAL A CA 1
ATOM 1526 C C . VAL A 1 201 ? 20.904 22.408 9.025 1.00 22.59 201 VAL A C 1
ATOM 1527 O O . VAL A 1 201 ? 21.112 22.639 10.197 1.00 22.06 201 VAL A O 1
ATOM 1531 N N . HIS A 1 202 ? 19.837 21.753 8.573 1.00 23.06 202 HIS A N 1
ATOM 1532 C CA . HIS A 1 202 ? 18.760 21.277 9.438 1.00 23.63 202 HIS A CA 1
ATOM 1533 C C . HIS A 1 202 ? 18.803 19.770 9.632 1.00 24.69 202 HIS A C 1
ATOM 1534 O O . HIS A 1 202 ? 19.298 19.018 8.788 1.00 26.54 202 HIS A O 1
ATOM 1541 N N . SER A 1 203 ? 18.210 19.337 10.740 1.00 25.12 203 SER A N 1
ATOM 1542 C CA . SER A 1 203 ? 18.006 17.945 11.053 1.00 26.14 203 SER A CA 1
ATOM 1543 C C . SER A 1 203 ? 16.538 17.797 11.422 1.00 25.45 203 SER A C 1
ATOM 1544 O O . SER A 1 203 ? 15.964 18.722 12.012 1.00 26.38 203 SER A O 1
ATOM 1547 N N . ASP A 1 204 ? 15.924 16.658 11.114 1.00 24.37 204 ASP A N 1
ATOM 1548 C CA . ASP A 1 204 ? 14.498 16.484 11.389 1.00 24.16 204 ASP A CA 1
ATOM 1549 C C . ASP A 1 204 ? 14.257 15.047 11.842 1.00 23.09 204 ASP A C 1
ATOM 1550 O O . ASP A 1 204 ? 14.661 14.099 11.149 1.00 24.60 204 ASP A O 1
ATOM 1555 N N . LEU A 1 205 ? 13.681 14.883 13.023 1.00 21.27 205 LEU A N 1
ATOM 1556 C CA . LEU A 1 205 ? 13.367 13.561 13.526 1.00 20.75 205 LEU A CA 1
ATOM 1557 C C . LEU A 1 205 ? 12.192 13.671 14.458 1.00 20.43 205 LEU A C 1
ATOM 1558 O O . LEU A 1 205 ? 11.883 14.767 14.981 1.00 20.32 205 LEU A O 1
ATOM 1563 N N . ASN A 1 206 ? 11.564 12.534 14.695 1.00 20.13 206 ASN A N 1
ATOM 1564 C CA . ASN A 1 206 ? 10.463 12.501 15.649 1.00 20.63 206 ASN A CA 1
ATOM 1565 C C . ASN A 1 206 ? 10.097 11.101 16.108 1.00 21.08 206 ASN A C 1
ATOM 1566 O O . ASN A 1 206 ? 10.449 10.114 15.456 1.00 21.18 206 ASN A O 1
ATOM 1571 N N . GLU A 1 207 ? 9.461 10.989 17.271 1.00 19.93 207 GLU A N 1
ATOM 1572 C CA . GLU A 1 207 ? 9.099 9.684 17.787 1.00 20.56 207 GLU A CA 1
ATOM 1573 C C . GLU A 1 207 ? 7.801 9.874 18.520 1.00 21.24 207 GLU A C 1
ATOM 1574 O O . GLU A 1 207 ? 7.514 11.004 18.953 1.00 20.62 207 GLU A O 1
ATOM 1580 N N . THR A 1 208 ? 7.042 8.779 18.662 1.00 21.50 208 THR A N 1
ATOM 1581 C CA . THR A 1 208 ? 5.789 8.778 19.429 1.00 22.04 208 THR A CA 1
ATOM 1582 C C . THR A 1 208 ? 5.995 7.956 20.704 1.00 23.52 208 THR A C 1
ATOM 1583 O O . THR A 1 208 ? 6.545 6.831 20.641 1.00 23.95 208 THR A O 1
ATOM 1587 N N . TYR A 1 209 ? 5.580 8.536 21.839 1.00 23.16 209 TYR A N 1
ATOM 1588 C CA . TYR A 1 209 ? 5.797 8.002 23.181 1.00 24.45 209 TYR A CA 1
ATOM 1589 C C . TYR A 1 209 ? 4.477 7.662 23.885 1.00 24.90 209 TYR A C 1
ATOM 1590 O O . TYR A 1 209 ? 3.444 8.273 23.622 1.00 24.33 209 TYR A O 1
ATOM 1599 N N . PHE A 1 210 ? 4.516 6.652 24.754 1.00 25.94 210 PHE A N 1
ATOM 1600 C CA . PHE A 1 210 ? 3.397 6.358 25.669 1.00 26.37 210 PHE A CA 1
ATOM 1601 C C . PHE A 1 210 ? 3.568 7.149 26.958 1.00 26.74 210 PHE A C 1
ATOM 1602 O O . PHE A 1 210 ? 4.643 7.108 27.550 1.00 26.88 210 PHE A O 1
ATOM 1610 N N . VAL A 1 211 ? 2.529 7.875 27.389 1.00 26.33 211 VAL A N 1
ATOM 1611 C CA . VAL A 1 211 ? 2.660 8.706 28.600 1.00 25.77 211 VAL A CA 1
ATOM 1612 C C . VAL A 1 211 ? 2.267 7.901 29.842 1.00 27.14 211 VAL A C 1
ATOM 1613 O O . VAL A 1 211 ? 1.138 7.383 29.925 1.00 26.03 211 VAL A O 1
ATOM 1617 N N . GLY A 1 212 ? 3.183 7.815 30.812 1.00 27.59 212 GLY A N 1
ATOM 1618 C CA . GLY A 1 212 ? 2.846 7.195 32.089 1.00 29.08 212 GLY A CA 1
ATOM 1619 C C . GLY A 1 212 ? 2.750 5.677 32.019 1.00 29.58 212 GLY A C 1
ATOM 1620 O O . GLY A 1 212 ? 3.599 5.014 31.416 1.00 29.41 212 GLY A O 1
ATOM 1621 N N . ASP A 1 213 ? 1.720 5.127 32.654 1.00 30.02 213 ASP A N 1
ATOM 1622 C CA . ASP A 1 213 ? 1.530 3.694 32.725 1.00 30.92 213 ASP A CA 1
ATOM 1623 C C . ASP A 1 213 ? 1.146 3.183 31.349 1.00 31.08 213 ASP A C 1
ATOM 1624 O O . ASP A 1 213 ? 0.098 3.551 30.823 1.00 30.99 213 ASP A O 1
ATOM 1629 N N . ILE A 1 214 ? 2.023 2.378 30.744 1.00 31.84 214 ILE A N 1
ATOM 1630 C CA . ILE A 1 214 ? 1.767 1.798 29.435 1.00 31.05 214 ILE A CA 1
ATOM 1631 C C . ILE A 1 214 ? 0.408 1.095 29.403 1.00 31.96 214 ILE A C 1
ATOM 1632 O O . ILE A 1 214 ? -0.281 1.148 28.391 1.00 32.07 214 ILE A O 1
ATOM 1637 N N . ASN A 1 215 ? 0.003 0.469 30.510 1.00 32.16 215 ASN A N 1
ATOM 1638 C CA . ASN A 1 215 ? -1.327 -0.163 30.611 1.00 33.51 215 ASN A CA 1
ATOM 1639 C C . ASN A 1 215 ? -2.519 0.803 30.497 1.00 33.51 215 ASN A C 1
ATOM 1640 O O . ASN A 1 215 ? -3.676 0.357 30.375 1.00 33.69 215 ASN A O 1
ATOM 1645 N N . ASP A 1 216 ? -2.264 2.107 30.581 1.00 32.19 216 ASP A N 1
ATOM 1646 C CA . ASP A 1 216 ? -3.356 3.059 30.399 1.00 32.64 216 ASP A CA 1
ATOM 1647 C C . ASP A 1 216 ? -3.553 3.374 28.917 1.00 31.65 216 ASP A C 1
ATOM 1648 O O . ASP A 1 216 ? -4.561 3.948 28.546 1.00 31.47 216 ASP A O 1
ATOM 1653 N N . VAL A 1 217 ? -2.570 3.033 28.078 1.00 31.54 217 VAL A N 1
ATOM 1654 C CA . VAL A 1 217 ? -2.690 3.248 26.652 1.00 31.61 217 VAL A CA 1
ATOM 1655 C C . VAL A 1 217 ? -3.676 2.227 26.093 1.00 32.87 217 VAL A C 1
ATOM 1656 O O . VAL A 1 217 ? -3.611 1.059 26.461 1.00 33.01 217 VAL A O 1
ATOM 1660 N N . PRO A 1 218 ? -4.599 2.669 25.219 1.00 33.20 218 PRO A N 1
ATOM 1661 C CA . PRO A 1 218 ? -5.501 1.723 24.535 1.00 34.55 218 PRO A CA 1
ATOM 1662 C C . PRO A 1 218 ? -4.697 0.692 23.761 1.00 34.72 218 PRO A C 1
ATOM 1663 O O . PRO A 1 218 ? -3.672 1.030 23.176 1.00 35.07 218 PRO A O 1
ATOM 1667 N N . LYS A 1 219 ? -5.118 -0.569 23.774 1.00 36.41 219 LYS A N 1
ATOM 1668 C CA . LYS A 1 219 ? -4.295 -1.622 23.161 1.00 36.42 219 LYS A CA 1
ATOM 1669 C C . LYS A 1 219 ? -4.011 -1.377 21.660 1.00 35.52 219 LYS A C 1
ATOM 1670 O O . LYS A 1 219 ? -2.892 -1.638 21.183 1.00 35.19 219 LYS A O 1
ATOM 1674 N N A GLU A 1 220 ? -5.021 -0.869 20.958 0.50 34.83 220 GLU A N 1
ATOM 1675 N N B GLU A 1 220 ? -5.001 -0.886 20.905 0.50 34.62 220 GLU A N 1
ATOM 1676 C CA A GLU A 1 220 ? -4.907 -0.506 19.561 0.50 33.78 220 GLU A CA 1
ATOM 1677 C CA B GLU A 1 220 ? -4.753 -0.570 19.494 0.50 33.37 220 GLU A CA 1
ATOM 1678 C C A GLU A 1 220 ? -3.809 0.551 19.363 0.50 32.53 220 GLU A C 1
ATOM 1679 C C B GLU A 1 220 ? -3.711 0.535 19.364 0.50 32.29 220 GLU A C 1
ATOM 1680 O O A GLU A 1 220 ? -3.097 0.562 18.346 0.50 32.48 220 GLU A O 1
ATOM 1681 O O B GLU A 1 220 ? -2.947 0.580 18.383 0.50 32.11 220 GLU A O 1
ATOM 1692 N N . GLY A 1 221 ? -3.653 1.412 20.364 1.00 31.72 221 GLY A N 1
ATOM 1693 C CA . GLY A 1 221 ? -2.653 2.477 20.351 1.00 30.05 221 GLY A CA 1
ATOM 1694 C C . GLY A 1 221 ? -1.254 1.910 20.462 1.00 29.14 221 GLY A C 1
ATOM 1695 O O . GLY A 1 221 ? -0.327 2.391 19.808 1.00 27.87 221 GLY A O 1
ATOM 1696 N N . LYS A 1 222 ? -1.080 0.874 21.269 1.00 28.67 222 LYS A N 1
ATOM 1697 C CA . LYS A 1 222 ? 0.250 0.282 21.361 1.00 29.36 222 LYS A CA 1
ATOM 1698 C C . LYS A 1 222 ? 0.672 -0.347 20.019 1.00 28.58 222 LYS A C 1
ATOM 1699 O O . LYS A 1 222 ? 1.820 -0.154 19.523 1.00 28.43 222 LYS A O 1
ATOM 1705 N N . GLU A 1 223 ? -0.268 -1.073 19.425 1.00 28.09 223 GLU A N 1
ATOM 1706 C CA . GLU A 1 223 ? -0.067 -1.701 18.114 1.00 27.87 223 GLU A CA 1
ATOM 1707 C C . GLU A 1 223 ? 0.181 -0.668 17.012 1.00 26.89 223 GLU A C 1
ATOM 1708 O O . GLU A 1 223 ? 1.088 -0.834 16.177 1.00 27.05 223 GLU A O 1
ATOM 1711 N N . LEU A 1 224 ? -0.593 0.416 17.041 1.00 25.82 224 LEU A N 1
ATOM 1712 C CA . LEU A 1 224 ? -0.447 1.526 16.107 1.00 24.85 224 LEU A CA 1
ATOM 1713 C C . LEU A 1 224 ? 0.948 2.105 16.117 1.00 23.55 224 LEU A C 1
ATOM 1714 O O . LEU A 1 224 ? 1.576 2.204 15.078 1.00 24.82 224 LEU A O 1
ATOM 1719 N N . VAL A 1 225 ? 1.440 2.483 17.294 1.00 23.69 225 VAL A N 1
ATOM 1720 C CA . VAL A 1 225 ? 2.742 3.164 17.424 1.00 23.26 225 VAL A CA 1
ATOM 1721 C C . VAL A 1 225 ? 3.851 2.202 16.939 1.00 23.69 225 VAL A C 1
ATOM 1722 O O . VAL A 1 225 ? 4.728 2.549 16.146 1.00 23.45 225 VAL A O 1
ATOM 1726 N N . GLU A 1 226 ? 3.786 0.971 17.405 1.00 24.46 226 GLU A N 1
ATOM 1727 C CA . GLU A 1 226 ? 4.754 -0.057 16.975 1.00 25.73 226 GLU A CA 1
ATOM 1728 C C . GLU A 1 226 ? 4.690 -0.384 15.473 1.00 25.18 226 GLU A C 1
ATOM 1729 O O . GLU A 1 226 ? 5.710 -0.535 14.803 1.00 25.29 226 GLU A O 1
ATOM 1735 N N . THR A 1 227 ? 3.490 -0.524 14.937 1.00 25.38 227 THR A N 1
ATOM 1736 C CA . THR A 1 227 ? 3.385 -0.760 13.490 1.00 25.53 227 THR A CA 1
ATOM 1737 C C . THR A 1 227 ? 4.027 0.373 12.693 1.00 24.41 227 THR A C 1
ATOM 1738 O O . THR A 1 227 ? 4.770 0.113 11.752 1.00 25.26 227 THR A O 1
ATOM 1742 N N . CYS A 1 228 ? 3.754 1.613 13.097 1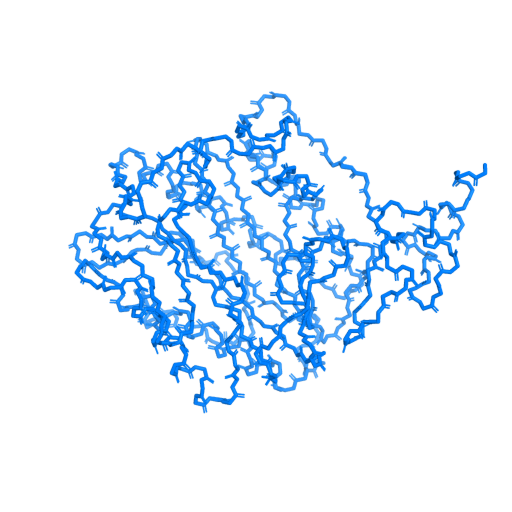.00 23.89 228 CYS A N 1
ATOM 1743 C CA . CYS A 1 228 ? 4.288 2.785 12.420 1.00 23.26 228 CYS A CA 1
ATOM 1744 C C . CYS A 1 228 ? 5.817 2.773 12.447 1.00 23.39 228 CYS A C 1
ATOM 1745 O O . CYS A 1 228 ? 6.465 2.992 11.408 1.00 23.11 228 CYS A O 1
ATOM 1748 N N . TYR A 1 229 ? 6.385 2.527 13.632 1.00 23.04 229 TYR A N 1
ATOM 1749 C CA . TYR A 1 229 ? 7.829 2.430 13.772 1.00 23.85 229 TYR A CA 1
ATOM 1750 C C . TYR A 1 229 ? 8.443 1.447 12.740 1.00 23.63 229 TYR A C 1
ATOM 1751 O O . TYR A 1 229 ? 9.325 1.804 11.970 1.00 23.99 229 TYR A O 1
ATOM 1760 N N . PHE A 1 230 ? 7.943 0.212 12.698 1.00 24.88 230 PHE A N 1
ATOM 1761 C CA . PHE A 1 230 ? 8.517 -0.762 11.754 1.00 25.41 230 PHE A CA 1
ATOM 1762 C C . PHE A 1 230 ? 8.214 -0.465 10.294 1.00 25.14 230 PHE A C 1
ATOM 1763 O O . PHE A 1 230 ? 9.060 -0.762 9.410 1.00 24.57 230 PHE A O 1
ATOM 1771 N N . SER A 1 231 ? 7.049 0.146 10.030 1.00 23.94 231 SER A N 1
ATOM 1772 C CA . SER A 1 231 ? 6.755 0.615 8.675 1.00 24.08 231 SER A CA 1
ATOM 1773 C C . SER A 1 231 ? 7.911 1.521 8.236 1.00 24.33 231 SER A C 1
ATOM 1774 O O . SER A 1 231 ? 8.485 1.354 7.121 1.00 23.64 231 SER A O 1
ATOM 1777 N N . LEU A 1 232 ? 8.304 2.434 9.124 1.00 23.87 232 LEU A N 1
ATOM 1778 C CA . LEU A 1 232 ? 9.410 3.313 8.806 1.00 24.53 232 LEU A CA 1
ATOM 1779 C C . LEU A 1 232 ? 10.731 2.553 8.645 1.00 24.02 232 LEU A C 1
ATOM 1780 O O . LEU A 1 232 ? 11.435 2.720 7.634 1.00 24.52 232 LEU A O 1
ATOM 1785 N N . MET A 1 233 ? 11.083 1.717 9.620 1.00 23.67 233 MET A N 1
ATOM 1786 C CA . MET A 1 233 ? 12.389 1.058 9.527 1.00 24.40 233 MET A CA 1
ATOM 1787 C C . MET A 1 233 ? 12.471 0.090 8.354 1.00 24.19 233 MET A C 1
ATOM 1788 O O . MET A 1 233 ? 13.534 -0.040 7.721 1.00 23.41 233 MET A O 1
ATOM 1793 N N . GLU A 1 234 ? 11.366 -0.593 8.062 1.00 24.06 234 GLU A N 1
ATOM 1794 C CA . GLU A 1 234 ? 11.343 -1.540 6.919 1.00 25.35 234 GLU A CA 1
ATOM 1795 C C . GLU A 1 234 ? 11.503 -0.793 5.567 1.00 25.60 234 GLU A C 1
ATOM 1796 O O . GLU A 1 234 ? 12.191 -1.274 4.659 1.00 26.17 234 GLU A O 1
ATOM 1802 N N . ALA A 1 235 ? 10.945 0.419 5.470 1.00 24.89 235 ALA A N 1
ATOM 1803 C CA . ALA A 1 235 ? 11.074 1.195 4.224 1.00 25.32 235 ALA A CA 1
ATOM 1804 C C . ALA A 1 235 ? 12.483 1.710 4.068 1.00 24.78 235 ALA A C 1
ATOM 1805 O O . ALA A 1 235 ? 13.048 1.624 2.984 1.00 25.21 235 ALA A O 1
ATOM 1807 N N . ILE A 1 236 ? 13.066 2.203 5.164 1.00 24.96 236 ILE A N 1
ATOM 1808 C CA . ILE A 1 236 ? 14.450 2.673 5.145 1.00 25.46 236 ILE A CA 1
ATOM 1809 C C . ILE A 1 236 ? 15.418 1.573 4.673 1.00 26.83 236 ILE A C 1
ATOM 1810 O O . ILE A 1 236 ? 16.353 1.830 3.873 1.00 26.70 236 ILE A O 1
ATOM 1815 N N . LYS A 1 237 ? 15.226 0.353 5.189 1.00 27.46 237 LYS A N 1
ATOM 1816 C CA . LYS A 1 237 ? 16.116 -0.771 4.822 1.00 30.17 237 LYS A CA 1
ATOM 1817 C C . LYS A 1 237 ? 16.224 -1.041 3.301 1.00 31.11 237 LYS A C 1
ATOM 1818 O O . LYS A 1 237 ? 17.247 -1.565 2.808 1.00 31.54 237 LYS A O 1
ATOM 1824 N N . LYS A 1 238 ? 15.185 -0.671 2.554 1.00 31.39 238 LYS A N 1
ATOM 1825 C CA . LYS A 1 238 ? 15.205 -0.851 1.100 1.00 32.32 238 LYS A CA 1
ATOM 1826 C C . LYS A 1 238 ? 15.848 0.298 0.299 1.00 31.96 238 LYS A C 1
ATOM 1827 O O . LYS A 1 238 ? 16.184 0.124 -0.883 1.00 32.65 238 LYS A O 1
ATOM 1833 N N . CYS A 1 239 ? 16.053 1.452 0.938 1.00 30.53 239 CYS A N 1
ATOM 1834 C CA . CYS A 1 239 ? 16.558 2.651 0.249 1.00 29.74 239 CYS A CA 1
ATOM 1835 C C . CYS A 1 239 ? 17.999 2.482 -0.238 1.00 30.61 239 CYS A C 1
ATOM 1836 O O . CYS A 1 239 ? 18.898 2.203 0.549 1.00 30.48 239 CYS A O 1
ATOM 1839 N N . LYS A 1 240 ? 18.204 2.655 -1.534 1.00 30.85 240 LYS A N 1
ATOM 1840 C CA . LYS A 1 240 ? 19.558 2.648 -2.101 1.00 31.75 240 LYS A CA 1
ATOM 1841 C C . LYS A 1 240 ? 19.544 3.378 -3.436 1.00 31.10 240 LYS A C 1
ATOM 1842 O O . LYS A 1 240 ? 18.470 3.634 -3.983 1.00 29.96 240 LYS A O 1
ATOM 1848 N N . PRO A 1 241 ? 20.736 3.665 -4.004 1.00 31.50 241 PRO A N 1
ATOM 1849 C CA . PRO A 1 241 ? 20.742 4.343 -5.292 1.00 31.76 241 PRO A CA 1
ATOM 1850 C C . PRO A 1 241 ? 19.934 3.578 -6.345 1.00 32.73 241 PRO A C 1
ATOM 1851 O O . PRO A 1 241 ? 19.907 2.356 -6.309 1.00 32.74 241 PRO A O 1
ATOM 1855 N N . GLY A 1 242 ? 19.280 4.291 -7.267 1.00 33.15 242 GLY A N 1
ATOM 1856 C CA . GLY A 1 242 ? 18.421 3.666 -8.298 1.00 33.34 242 GLY A CA 1
ATOM 1857 C C . GLY A 1 242 ? 16.949 3.481 -7.881 1.00 32.63 242 GLY A C 1
ATOM 1858 O O . GLY A 1 242 ? 16.071 3.430 -8.740 1.00 33.43 242 GLY A O 1
ATOM 1859 N N . MET A 1 243 ? 16.665 3.360 -6.588 1.00 32.03 243 MET A N 1
ATOM 1860 C CA . MET A 1 243 ? 15.258 3.241 -6.110 1.00 31.87 243 MET A CA 1
ATOM 1861 C C . MET A 1 243 ? 14.429 4.524 -6.309 1.00 30.91 243 MET A C 1
ATOM 1862 O O . MET A 1 243 ? 14.911 5.638 -6.084 1.00 29.84 243 MET A O 1
ATOM 1867 N N . PHE A 1 244 ? 13.181 4.356 -6.736 1.00 30.55 244 PHE A N 1
ATOM 1868 C CA . PHE A 1 244 ? 12.264 5.475 -6.892 1.00 29.70 244 PHE A CA 1
ATOM 1869 C C . PHE A 1 244 ? 11.758 5.973 -5.541 1.00 28.29 244 PHE A C 1
ATOM 1870 O O . PHE A 1 244 ? 11.281 5.179 -4.712 1.00 27.65 244 PHE A O 1
ATOM 1878 N N . TYR A 1 245 ? 11.809 7.285 -5.327 1.00 27.06 245 TYR A N 1
ATOM 1879 C CA . TYR A 1 245 ? 11.165 7.867 -4.119 1.00 26.04 245 TYR A CA 1
ATOM 1880 C C . TYR A 1 245 ? 9.685 7.490 -3.926 1.00 25.86 245 TYR A C 1
ATOM 1881 O O . TYR A 1 245 ? 9.202 7.378 -2.785 1.00 23.99 245 TYR A O 1
ATOM 1890 N N . LYS A 1 246 ? 8.963 7.315 -5.035 1.00 26.05 246 LYS A N 1
ATOM 1891 C CA . LYS A 1 246 ? 7.567 6.857 -5.001 1.00 25.69 246 LYS A CA 1
ATOM 1892 C C . LYS A 1 246 ? 7.368 5.447 -4.400 1.00 25.70 246 LYS A C 1
ATOM 1893 O O . LYS A 1 246 ? 6.290 5.119 -3.924 1.00 24.88 246 LYS A O 1
ATOM 1899 N N A ASN A 1 247 ? 8.411 4.617 -4.448 0.50 25.83 247 ASN A N 1
ATOM 1900 N N B ASN A 1 247 ? 8.418 4.637 -4.406 0.50 26.27 247 ASN A N 1
ATOM 1901 C CA A ASN A 1 247 ? 8.352 3.258 -3.903 0.50 26.22 247 ASN A CA 1
ATOM 1902 C CA B ASN A 1 247 ? 8.358 3.277 -3.887 0.50 27.06 247 ASN A CA 1
ATOM 1903 C C A ASN A 1 247 ? 8.271 3.233 -2.360 0.50 26.39 247 ASN A C 1
ATOM 1904 C C B ASN A 1 247 ? 8.304 3.223 -2.354 0.50 26.92 247 ASN A C 1
ATOM 1905 O O A ASN A 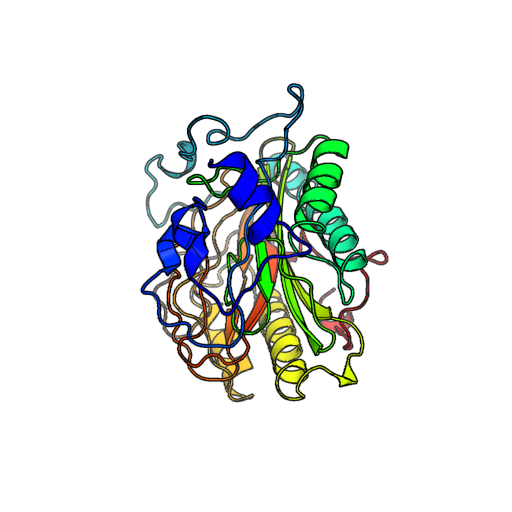1 247 ? 7.850 2.232 -1.771 0.50 26.10 247 ASN A O 1
ATOM 1906 O O B ASN A 1 247 ? 7.925 2.204 -1.765 0.50 26.58 247 ASN A O 1
ATOM 1915 N N . ILE A 1 248 ? 8.682 4.327 -1.704 1.00 26.79 248 ILE A N 1
ATOM 1916 C CA . ILE A 1 248 ? 8.642 4.401 -0.236 1.00 26.35 248 ILE A CA 1
ATOM 1917 C C . ILE A 1 248 ? 7.205 4.235 0.228 1.00 26.26 248 ILE A C 1
ATOM 1918 O O . ILE A 1 248 ? 6.924 3.438 1.131 1.00 26.20 248 ILE A O 1
ATOM 1923 N N . GLY A 1 249 ? 6.303 4.959 -0.423 1.00 25.82 249 GLY A N 1
ATOM 1924 C CA . GLY A 1 249 ? 4.892 4.903 -0.100 1.00 25.06 249 GLY A CA 1
ATOM 1925 C C . GLY A 1 249 ? 4.342 3.521 -0.364 1.00 25.66 249 GLY A C 1
ATOM 1926 O O . GLY A 1 249 ? 3.512 3.044 0.377 1.00 25.20 249 GLY A O 1
ATOM 1927 N N . THR A 1 250 ? 4.852 2.851 -1.395 1.00 26.39 250 THR A N 1
ATOM 1928 C CA . THR A 1 250 ? 4.375 1.493 -1.715 1.00 27.48 250 THR A CA 1
ATOM 1929 C C . THR A 1 250 ? 4.644 0.536 -0.546 1.00 27.24 250 THR A C 1
ATOM 1930 O O . THR A 1 250 ? 3.770 -0.253 -0.155 1.00 26.55 250 THR A O 1
ATOM 1934 N N . LEU A 1 251 ? 5.867 0.625 -0.027 1.00 26.78 251 LEU A N 1
ATOM 1935 C CA . LEU A 1 251 ? 6.352 -0.186 1.099 1.00 26.99 251 LEU A CA 1
ATOM 1936 C C . LEU A 1 251 ? 5.589 0.147 2.385 1.00 26.32 251 LEU A C 1
ATOM 1937 O O . LEU A 1 251 ? 5.050 -0.743 3.043 1.00 27.03 251 LEU A O 1
ATOM 1942 N N . ILE A 1 252 ? 5.524 1.424 2.733 1.00 24.56 252 ILE A N 1
ATOM 1943 C CA . ILE A 1 252 ? 4.829 1.795 3.975 1.00 24.31 252 ILE A CA 1
ATOM 1944 C C . ILE A 1 252 ? 3.365 1.404 3.984 1.00 24.78 252 ILE A C 1
ATOM 1945 O O . ILE A 1 252 ? 2.853 0.855 4.978 1.00 24.71 252 ILE A O 1
ATOM 1950 N N . ASP A 1 253 ? 2.681 1.701 2.888 1.00 25.66 253 ASP A N 1
ATOM 1951 C CA . ASP A 1 253 ? 1.219 1.503 2.831 1.00 26.08 253 ASP A CA 1
ATOM 1952 C C . ASP A 1 253 ? 0.900 0.002 2.991 1.00 26.57 253 ASP A C 1
ATOM 1953 O O . ASP A 1 253 ? -0.053 -0.402 3.733 1.00 26.05 253 ASP A O 1
ATOM 1958 N N . ALA A 1 254 ? 1.679 -0.826 2.289 1.00 25.97 254 ALA A N 1
ATOM 1959 C CA . ALA A 1 254 ? 1.516 -2.295 2.372 1.00 27.88 254 ALA A CA 1
ATOM 1960 C C . ALA A 1 254 ? 1.745 -2.819 3.790 1.00 27.78 254 ALA A C 1
ATOM 1961 O O . ALA A 1 254 ? 0.997 -3.684 4.282 1.00 29.31 254 ALA A O 1
ATOM 1963 N N . TYR A 1 255 ? 2.768 -2.288 4.459 1.00 27.51 255 TYR A N 1
ATOM 1964 C CA . TYR A 1 255 ? 3.107 -2.750 5.809 1.00 27.21 255 TYR A CA 1
ATOM 1965 C C . TYR A 1 255 ? 1.964 -2.477 6.797 1.00 27.24 255 TYR A C 1
ATOM 1966 O O . TYR A 1 255 ? 1.508 -3.399 7.501 1.00 27.57 255 TYR A O 1
ATOM 1975 N N . VAL A 1 256 ? 1.501 -1.230 6.848 1.00 26.36 256 VAL A N 1
ATOM 1976 C CA . VAL A 1 256 ? 0.471 -0.852 7.818 1.00 26.74 256 VAL A CA 1
ATOM 1977 C C . VAL A 1 256 ? -0.923 -1.371 7.453 1.00 27.31 256 VAL A C 1
ATOM 1978 O O . VAL A 1 256 ? -1.748 -1.588 8.354 1.00 27.68 256 VAL A O 1
ATOM 1982 N N . SER A 1 257 ? -1.210 -1.523 6.157 1.00 27.88 257 SER A N 1
ATOM 1983 C CA . SER A 1 257 ? -2.494 -2.115 5.722 1.00 29.30 257 SER A CA 1
ATOM 1984 C C . SER A 1 257 ? -2.720 -3.536 6.253 1.00 29.69 257 SER A C 1
ATOM 1985 O O . SER A 1 257 ? -3.862 -3.941 6.461 1.00 29.80 257 SER A O 1
ATOM 1988 N N . LYS A 1 258 ? -1.637 -4.286 6.471 1.00 30.59 258 LYS A N 1
ATOM 1989 C CA . LYS A 1 258 ? -1.746 -5.635 7.067 1.00 31.92 258 LYS A CA 1
ATOM 1990 C C . LYS A 1 258 ? -2.338 -5.596 8.459 1.00 31.30 258 LYS A C 1
ATOM 1991 O O . LYS A 1 258 ? -2.973 -6.541 8.877 1.00 32.71 258 LYS A O 1
ATOM 1997 N N A LYS A 1 259 ? -2.113 -4.496 9.175 0.50 30.47 259 LYS A N 1
ATOM 1998 N N B LYS A 1 259 ? -2.121 -4.514 9.198 0.50 30.66 259 LYS A N 1
ATOM 1999 C CA A LYS A 1 259 ? -2.626 -4.344 10.532 0.50 29.68 259 LYS A CA 1
ATOM 2000 C CA B LYS A 1 259 ? -2.696 -4.424 10.535 0.50 30.07 259 LYS A CA 1
ATOM 2001 C C A LYS A 1 259 ? -3.903 -3.501 10.573 0.50 29.26 259 LYS A C 1
ATOM 2002 C C B LYS A 1 259 ? -3.899 -3.486 10.575 0.50 29.45 259 LYS A C 1
ATOM 2003 O O A LYS A 1 259 ? -4.358 -3.106 11.650 0.50 28.57 259 LYS A O 1
ATOM 2004 O O B LYS A 1 259 ? -4.299 -3.015 11.644 0.50 28.70 259 LYS A O 1
ATOM 2015 N N . ASN A 1 260 ? -4.477 -3.238 9.397 1.00 28.80 260 ASN A N 1
ATOM 2016 C CA . ASN A 1 260 ? -5.721 -2.457 9.277 1.00 28.47 260 ASN A CA 1
ATOM 2017 C C . ASN A 1 260 ? -5.587 -1.015 9.825 1.00 27.26 260 ASN A C 1
ATOM 2018 O O . ASN A 1 260 ? -6.499 -0.466 10.449 1.00 26.21 260 ASN A O 1
ATOM 2023 N N . PHE A 1 261 ? -4.425 -0.419 9.591 1.00 25.88 261 PHE A N 1
ATOM 2024 C CA . PHE A 1 261 ? -4.260 1.007 9.864 1.00 25.88 261 PHE A CA 1
ATOM 2025 C C . PHE A 1 261 ? -4.135 1.730 8.530 1.00 25.38 261 PHE A C 1
ATOM 2026 O O . PHE A 1 261 ? -3.884 1.089 7.500 1.00 24.92 261 PHE A O 1
ATOM 2034 N N . SER A 1 262 ? -4.327 3.049 8.553 1.00 25.47 262 SER A N 1
ATOM 2035 C CA . SER A 1 262 ? -4.374 3.861 7.335 1.00 24.85 262 SER A CA 1
ATOM 2036 C C . SER A 1 262 ? -3.243 4.901 7.286 1.00 25.17 262 SER A C 1
ATOM 2037 O O . SER A 1 262 ? -2.644 5.229 8.324 1.00 25.29 262 SER A O 1
ATOM 2040 N N . VAL A 1 263 ? -2.955 5.404 6.090 1.00 24.23 263 VAL A N 1
ATOM 2041 C CA . VAL A 1 263 ? -1.856 6.335 5.865 1.00 24.11 263 VAL A CA 1
ATOM 2042 C C . VAL A 1 263 ? -2.394 7.731 5.573 1.00 24.05 263 VAL A C 1
ATOM 2043 O O . VAL A 1 263 ? -3.192 7.925 4.642 1.00 23.88 263 VAL A O 1
ATOM 2047 N N . VAL A 1 264 ? -1.963 8.690 6.400 1.00 24.16 264 VAL A N 1
ATOM 2048 C CA . VAL A 1 264 ? -2.260 10.101 6.203 1.00 24.03 264 VAL A CA 1
ATOM 2049 C C . VAL A 1 264 ? -1.657 10.570 4.867 1.00 24.39 264 VAL A C 1
ATOM 2050 O O . VAL A 1 264 ? -0.484 10.300 4.575 1.00 24.23 264 VAL A O 1
ATOM 2054 N N . ARG A 1 265 ? -2.482 11.260 4.075 1.00 24.40 265 ARG A N 1
ATOM 2055 C CA . ARG A 1 265 ? -2.127 11.717 2.726 1.00 24.72 265 ARG A CA 1
ATOM 2056 C C . ARG A 1 265 ? -1.694 13.190 2.655 1.00 24.91 265 ARG A C 1
ATOM 2057 O O . ARG A 1 265 ? -1.095 13.621 1.667 1.00 24.10 265 ARG A O 1
ATOM 2065 N N . SER A 1 266 ? -2.050 13.976 3.678 1.00 25.65 266 SER A N 1
ATOM 2066 C CA . SER A 1 266 ? -1.860 15.447 3.655 1.00 25.95 266 SER A CA 1
ATOM 2067 C C . SER A 1 266 ? -0.415 15.940 3.829 1.00 26.05 266 SER A C 1
ATOM 2068 O O . SER A 1 266 ? -0.105 17.084 3.499 1.00 26.93 266 SER A O 1
ATOM 2071 N N . TYR A 1 267 ? 0.471 15.084 4.350 1.00 26.05 267 TYR A N 1
ATOM 2072 C CA . TYR A 1 267 ? 1.843 15.460 4.637 1.00 25.40 267 TYR A CA 1
ATOM 2073 C C . TYR A 1 267 ? 2.773 14.403 4.097 1.00 25.61 267 TYR A C 1
ATOM 2074 O O . TYR A 1 267 ? 2.381 13.225 3.981 1.00 25.87 267 TYR A O 1
ATOM 2083 N N . SER A 1 268 ? 4.004 14.819 3.820 1.00 25.50 268 SER A N 1
ATOM 2084 C CA . SER A 1 268 ? 5.003 13.986 3.146 1.00 26.13 268 SER A CA 1
ATOM 2085 C C . SER A 1 268 ? 6.382 14.223 3.709 1.00 25.66 268 SER A C 1
ATOM 2086 O O . SER A 1 268 ? 6.638 15.269 4.311 1.00 25.54 268 SER A O 1
ATOM 2089 N N . GLY A 1 269 ? 7.287 13.271 3.466 1.00 24.71 269 GLY A N 1
ATOM 2090 C CA . GLY A 1 269 ? 8.692 13.490 3.733 1.00 23.51 269 GLY A CA 1
ATOM 2091 C C . GLY A 1 269 ? 9.233 14.452 2.686 1.00 23.51 269 GLY A C 1
ATOM 2092 O O . GLY A 1 269 ? 8.548 14.761 1.710 1.00 22.84 269 GLY A O 1
ATOM 2093 N N . HIS A 1 270 ? 10.460 14.922 2.883 1.00 22.52 270 HIS A N 1
ATOM 2094 C CA . HIS A 1 270 ? 11.005 16.038 2.095 1.00 23.62 270 HIS A CA 1
ATOM 2095 C C . HIS A 1 270 ? 12.524 15.967 2.148 1.00 23.62 270 HIS A C 1
ATOM 2096 O O . HIS A 1 270 ? 13.090 15.413 3.100 1.00 24.92 270 HIS A O 1
ATOM 2103 N N . GLY A 1 271 ? 13.185 16.473 1.122 1.00 24.21 271 GLY A N 1
ATOM 2104 C CA . GLY A 1 271 ? 14.609 16.810 1.234 1.00 24.51 271 GLY A CA 1
ATOM 2105 C C . GLY A 1 271 ? 14.812 17.689 2.466 1.00 24.43 271 GLY A C 1
ATOM 2106 O O . GLY A 1 271 ? 13.904 18.429 2.887 1.00 24.50 271 GLY A O 1
ATOM 2107 N N . VAL A 1 272 ? 15.980 17.564 3.072 1.00 24.86 272 VAL A N 1
ATOM 2108 C CA . VAL A 1 272 ? 16.358 18.363 4.229 1.00 25.72 272 VAL A CA 1
ATOM 2109 C C . VAL A 1 272 ? 17.875 18.528 4.212 1.00 26.75 272 VAL A C 1
ATOM 2110 O O . VAL A 1 272 ? 18.609 17.665 3.691 1.00 26.85 272 VAL A O 1
ATOM 2114 N N . GLY A 1 273 ? 18.371 19.629 4.766 1.00 26.83 273 GLY A N 1
ATOM 2115 C CA . GLY A 1 273 ? 19.810 19.878 4.674 1.00 27.43 273 GLY A CA 1
ATOM 2116 C C . GLY A 1 273 ? 20.031 21.370 4.751 1.00 27.84 273 GLY A C 1
ATOM 2117 O O . GLY A 1 273 ? 19.624 21.987 5.720 1.00 26.92 273 GLY A O 1
ATOM 2118 N N . LYS A 1 274 ? 20.636 21.953 3.718 1.00 27.94 274 LYS A N 1
ATOM 2119 C CA . LYS A 1 274 ? 20.755 23.402 3.655 1.00 29.32 274 LYS A CA 1
ATOM 2120 C C . LYS A 1 274 ? 19.400 24.124 3.769 1.00 28.66 274 LYS A C 1
ATOM 2121 O O . LYS A 1 274 ? 19.327 25.211 4.321 1.00 28.16 274 LYS A O 1
ATOM 2127 N N . LEU A 1 275 ? 18.356 23.490 3.224 1.00 28.06 275 LEU A N 1
ATOM 2128 C CA . LEU A 1 275 ? 16.982 23.935 3.273 1.00 27.70 275 LEU A CA 1
ATOM 2129 C C . LEU A 1 275 ? 16.209 23.080 4.288 1.00 26.65 275 LEU A C 1
ATOM 2130 O O . LEU A 1 275 ? 16.431 21.875 4.408 1.00 25.78 275 LEU A O 1
ATOM 2135 N N . PHE A 1 276 ? 15.302 23.690 5.036 1.00 25.89 276 PHE A N 1
ATOM 2136 C CA . PHE A 1 276 ? 14.494 22.927 5.994 1.00 24.93 276 PHE A CA 1
ATOM 2137 C C . PHE A 1 276 ? 13.657 21.898 5.224 1.00 25.43 276 PHE A C 1
ATOM 2138 O O . PHE A 1 276 ? 13.633 20.699 5.567 1.00 25.06 276 PHE A O 1
ATOM 2146 N N . HIS A 1 277 ? 13.020 22.348 4.148 1.00 25.95 277 HIS A N 1
ATOM 2147 C CA . HI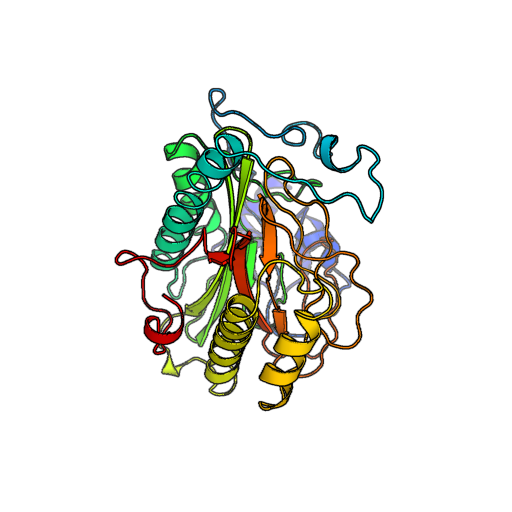S A 1 277 ? 12.217 21.489 3.278 1.00 26.58 277 HIS A CA 1
ATOM 2148 C C . HIS A 1 277 ? 12.608 21.725 1.829 1.00 26.77 277 HIS A C 1
ATOM 2149 O O . HIS A 1 277 ? 12.549 22.864 1.354 1.00 27.91 277 HIS A O 1
ATOM 2156 N N A SER A 1 278 ? 13.036 20.667 1.140 0.70 26.57 278 SER A N 1
ATOM 2157 N N B SER A 1 278 ? 12.999 20.655 1.140 0.30 26.38 278 SER A N 1
ATOM 2158 C CA A SER A 1 278 ? 13.391 20.750 -0.282 0.70 26.65 278 SER A CA 1
ATOM 2159 C CA B SER A 1 278 ? 13.448 20.727 -0.250 0.30 26.08 278 SER A CA 1
ATOM 2160 C C A SER A 1 278 ? 12.938 19.475 -0.994 0.70 26.08 278 SER A C 1
ATOM 2161 C C B SER A 1 278 ? 12.971 19.466 -0.979 0.30 25.98 278 SER A C 1
ATOM 2162 O O A SER A 1 278 ? 12.288 18.625 -0.400 0.70 25.50 278 SER A O 1
ATOM 2163 O O B SER A 1 278 ? 12.307 18.625 -0.380 0.30 25.56 278 SER A O 1
ATOM 2168 N N . ASN A 1 279 ? 13.300 19.342 -2.264 1.00 26.30 279 ASN A N 1
ATOM 2169 C CA . ASN A 1 279 ? 12.963 18.149 -3.032 1.00 26.47 279 ASN A CA 1
ATOM 2170 C C . ASN A 1 279 ? 13.747 16.939 -2.529 1.00 25.80 279 ASN A C 1
ATOM 2171 O O . ASN A 1 279 ? 14.843 17.111 -2.006 1.00 25.94 279 ASN A O 1
ATOM 2176 N N . PRO A 1 280 ? 13.207 15.728 -2.716 1.00 25.78 280 PRO A N 1
ATOM 2177 C CA . PRO A 1 280 ? 11.927 15.433 -3.355 1.00 26.20 280 PRO A CA 1
ATOM 2178 C C . PRO A 1 280 ? 10.844 15.438 -2.307 1.00 25.80 280 PRO A C 1
ATOM 2179 O O . PRO A 1 280 ? 11.150 15.349 -1.121 1.00 25.75 280 PRO A O 1
ATOM 2183 N N . THR A 1 281 ? 9.592 15.539 -2.741 1.00 27.20 281 THR A N 1
ATOM 2184 C CA . THR A 1 281 ? 8.446 15.245 -1.893 1.00 27.46 281 THR A CA 1
ATOM 2185 C C . THR A 1 281 ? 8.229 13.718 -1.801 1.00 27.13 281 THR A C 1
ATOM 2186 O O . THR A 1 281 ? 8.160 13.031 -2.816 1.00 28.30 281 THR A O 1
ATOM 2190 N N . VAL A 1 282 ? 8.082 13.202 -0.580 1.00 26.86 282 VAL A N 1
ATOM 2191 C CA . VAL A 1 282 ? 7.980 11.758 -0.333 1.00 26.27 282 VAL A CA 1
ATOM 2192 C C . VAL A 1 282 ? 6.667 11.341 0.352 1.00 25.18 282 VAL A C 1
ATOM 2193 O O . VAL A 1 282 ? 6.584 11.298 1.579 1.00 25.40 282 VAL A O 1
ATOM 2197 N N . PRO A 1 283 ? 5.637 11.004 -0.443 1.00 24.21 283 PRO A N 1
ATOM 2198 C CA . PRO A 1 283 ? 4.400 10.536 0.179 1.00 23.76 283 PRO A CA 1
ATOM 2199 C C . PRO A 1 283 ? 4.582 9.133 0.806 1.00 23.13 283 PRO A C 1
ATOM 2200 O O . PRO A 1 283 ? 5.496 8.371 0.431 1.00 22.94 283 PRO A O 1
ATOM 2204 N N . HIS A 1 284 ? 3.737 8.805 1.779 1.00 23.32 284 HIS A N 1
ATOM 2205 C CA . HIS A 1 284 ? 3.863 7.525 2.497 1.00 24.10 284 HIS A CA 1
ATOM 2206 C C . HIS A 1 284 ? 2.799 6.504 2.086 1.00 24.48 284 HIS A C 1
ATOM 2207 O O . HIS A 1 284 ? 2.791 5.377 2.576 1.00 25.04 284 HIS A O 1
ATOM 2214 N N . PHE A 1 285 ? 1.915 6.919 1.175 1.00 25.13 285 PHE A N 1
ATOM 2215 C CA . PHE A 1 285 ? 0.848 6.085 0.628 1.00 25.76 285 PHE A CA 1
ATOM 2216 C C . PHE A 1 285 ? 1.199 5.515 -0.765 1.00 26.49 285 PHE A C 1
ATOM 2217 O O . PHE A 1 285 ? 2.102 6.020 -1.487 1.00 27.21 285 PHE A O 1
ATOM 2225 N N . LYS A 1 286 ? 0.504 4.436 -1.128 1.00 27.46 286 LYS A N 1
ATOM 2226 C CA . LYS A 1 286 ? 0.744 3.737 -2.385 1.00 27.63 286 LYS A CA 1
ATOM 2227 C C . LYS A 1 286 ? 0.203 4.494 -3.589 1.00 28.08 286 LYS A C 1
ATOM 2228 O O . LYS A 1 286 ? -0.677 5.359 -3.454 1.00 26.84 286 LYS A O 1
ATOM 2234 N N . LYS A 1 287 ? 0.749 4.148 -4.759 1.00 28.63 287 LYS A N 1
ATOM 2235 C CA . LYS A 1 287 ? 0.321 4.715 -6.043 1.00 30.16 287 LYS A CA 1
ATOM 2236 C C . LYS A 1 287 ? 0.371 6.241 -5.965 1.00 30.02 287 LYS A C 1
ATOM 2237 O O . LYS A 1 287 ? -0.632 6.914 -6.232 1.00 29.66 287 LYS A O 1
ATOM 2243 N N . ASN A 1 288 ? 1.537 6.761 -5.577 1.00 29.81 288 ASN A N 1
ATOM 2244 C CA . ASN A 1 288 ? 1.785 8.204 -5.534 1.00 29.65 288 ASN A CA 1
ATOM 2245 C C . ASN A 1 288 ? 2.599 8.631 -6.752 1.00 30.23 288 ASN A C 1
ATOM 2246 O O . ASN A 1 288 ? 3.124 7.798 -7.463 1.00 29.49 288 ASN A O 1
ATOM 2251 N N . LYS A 1 289 ? 2.698 9.928 -6.986 1.00 31.03 289 LYS A N 1
ATOM 2252 C CA . LYS A 1 289 ? 3.400 10.412 -8.165 1.00 32.00 289 LYS A CA 1
ATOM 2253 C C . LYS A 1 289 ? 4.718 11.085 -7.785 1.00 31.71 289 LYS A C 1
ATOM 2254 O O . LYS A 1 289 ? 5.157 11.992 -8.481 1.00 32.73 289 LYS A O 1
ATOM 2256 N N . ALA A 1 290 ? 5.353 10.654 -6.684 1.00 30.65 290 ALA A N 1
ATOM 2257 C CA . ALA A 1 290 ? 6.610 11.283 -6.241 1.00 28.74 290 ALA A CA 1
ATOM 2258 C C . ALA A 1 290 ? 7.640 11.245 -7.379 1.00 28.53 290 ALA A C 1
ATOM 2259 O O . ALA A 1 290 ? 7.743 10.260 -8.096 1.00 29.10 290 ALA A O 1
ATOM 2261 N N . VAL A 1 291 ? 8.375 12.333 -7.538 1.00 27.31 291 VAL A N 1
ATOM 2262 C CA . VAL A 1 291 ? 9.337 12.479 -8.622 1.00 28.49 291 VAL A CA 1
ATOM 2263 C C . VAL A 1 291 ? 10.739 12.215 -8.087 1.00 27.87 291 VAL A C 1
ATOM 2264 O O . VAL A 1 291 ? 11.085 12.705 -7.022 1.00 27.92 291 VAL A O 1
ATOM 2268 N N . GLY A 1 292 ? 11.542 11.442 -8.817 1.00 28.85 292 GLY A N 1
ATOM 2269 C CA . GLY A 1 292 ? 12.959 11.297 -8.471 1.00 28.44 292 GLY A CA 1
ATOM 2270 C C . GLY A 1 292 ? 13.422 9.876 -8.189 1.00 28.51 292 GLY A C 1
ATOM 2271 O O . GLY A 1 292 ? 12.615 9.014 -7.809 1.00 28.16 292 GLY A O 1
ATOM 2272 N N . ILE A 1 293 ? 14.712 9.636 -8.437 1.00 28.50 293 ILE A N 1
ATOM 2273 C CA . ILE A 1 293 ? 15.389 8.413 -8.016 1.00 29.41 293 ILE A CA 1
ATOM 2274 C C . ILE A 1 293 ? 16.483 8.760 -7.005 1.00 28.81 293 ILE A C 1
ATOM 2275 O O . ILE A 1 293 ? 17.043 9.857 -7.036 1.00 29.01 293 ILE A O 1
ATOM 2280 N N . MET A 1 294 ? 16.731 7.838 -6.086 1.00 28.08 294 MET A N 1
ATOM 2281 C CA . MET A 1 294 ? 17.703 8.012 -5.022 1.00 27.61 294 MET A CA 1
ATOM 2282 C C . MET A 1 294 ? 19.113 7.979 -5.577 1.00 28.36 294 MET A C 1
ATOM 2283 O O . MET A 1 294 ? 19.437 7.088 -6.359 1.00 28.18 294 MET A O 1
ATOM 2288 N N . LYS A 1 295 ? 19.953 8.943 -5.189 1.00 28.36 295 LYS A N 1
ATOM 2289 C CA . LYS A 1 295 ? 21.364 8.987 -5.648 1.00 29.11 295 LYS A CA 1
ATOM 2290 C C . LYS A 1 295 ? 22.252 9.267 -4.444 1.00 29.38 295 LYS A C 1
ATOM 2291 O O . LYS A 1 295 ? 21.783 9.860 -3.482 1.00 29.14 295 LYS A O 1
ATOM 2297 N N . PRO A 1 296 ? 23.539 8.835 -4.476 1.00 29.81 296 PRO A N 1
ATOM 2298 C CA . PRO A 1 296 ? 24.432 9.185 -3.378 1.00 30.02 296 PRO A CA 1
ATOM 2299 C C . PRO A 1 296 ? 24.507 10.708 -3.085 1.00 29.51 296 PRO A C 1
ATOM 2300 O O . PRO A 1 296 ? 24.664 11.519 -4.003 1.00 30.37 296 PRO A O 1
ATOM 2304 N N . GLY A 1 297 ? 24.418 11.091 -1.814 1.00 29.05 297 GLY A N 1
ATOM 2305 C CA . GLY A 1 297 ? 24.497 12.519 -1.461 1.00 28.70 297 GLY A CA 1
ATOM 2306 C C . GLY A 1 297 ? 23.135 13.151 -1.176 1.00 27.86 297 GLY A C 1
ATOM 2307 O O . GLY A 1 297 ? 23.050 14.251 -0.599 1.00 28.17 297 GLY A O 1
ATOM 2308 N N . HIS A 1 298 ? 22.067 12.453 -1.570 1.00 27.28 298 HIS A N 1
ATOM 2309 C CA . HIS A 1 298 ? 20.687 12.882 -1.244 1.00 25.58 298 HIS A CA 1
ATOM 2310 C C . HIS A 1 298 ? 20.401 12.749 0.254 1.00 24.52 298 HIS A C 1
ATOM 2311 O O . HIS A 1 298 ? 20.636 11.674 0.821 1.00 23.38 298 HIS A O 1
ATOM 2318 N N . VAL A 1 299 ? 19.832 13.802 0.875 1.00 23.83 299 VAL A N 1
ATOM 2319 C CA . VAL A 1 299 ? 19.430 13.770 2.290 1.00 23.57 299 VAL A CA 1
ATOM 2320 C C . VAL A 1 299 ? 17.958 14.158 2.357 1.00 22.85 299 VAL A C 1
ATOM 2321 O O . VAL A 1 299 ? 17.566 15.157 1.801 1.00 23.22 299 VAL A O 1
ATOM 2325 N N . PHE A 1 300 ? 17.143 13.329 2.984 1.00 22.22 300 PHE A N 1
ATOM 2326 C CA . PHE A 1 300 ? 15.699 13.533 2.989 1.00 22.54 300 PHE A CA 1
ATOM 2327 C C . PHE A 1 300 ? 15.090 12.763 4.154 1.00 22.12 300 PHE A C 1
ATOM 2328 O O . PHE A 1 300 ? 15.776 11.973 4.810 1.00 23.38 300 PHE A O 1
ATOM 2336 N N . THR A 1 301 ? 13.806 12.979 4.397 1.00 21.46 301 THR A N 1
ATOM 2337 C CA . THR A 1 301 ? 13.127 12.383 5.519 1.00 21.90 301 THR A CA 1
ATOM 2338 C C . THR A 1 301 ? 12.048 11.411 5.043 1.00 22.11 301 THR A C 1
ATOM 2339 O O . THR A 1 301 ? 11.526 11.540 3.934 1.00 22.09 301 THR A O 1
ATOM 2343 N N . ILE A 1 302 ? 11.740 10.441 5.893 1.00 22.01 302 ILE A N 1
ATOM 2344 C CA . ILE A 1 302 ? 10.576 9.567 5.726 1.00 22.02 302 ILE A CA 1
ATOM 2345 C C . ILE A 1 302 ? 9.932 9.684 7.068 1.00 22.32 302 ILE A C 1
ATOM 2346 O O . ILE A 1 302 ? 10.623 9.601 8.091 1.00 22.34 302 ILE A O 1
ATOM 2351 N N . GLU A 1 303 ? 8.620 9.919 7.087 1.00 22.46 303 GLU A N 1
ATOM 2352 C CA . GLU A 1 303 ? 7.952 10.367 8.295 1.00 22.33 303 GLU A CA 1
ATOM 2353 C C . GLU A 1 303 ? 6.480 10.002 8.307 1.00 22.58 303 GLU A C 1
ATOM 2354 O O . GLU A 1 303 ? 5.616 10.887 8.448 1.00 22.62 303 GLU A O 1
ATOM 2360 N N . PRO A 1 304 ? 6.195 8.695 8.198 1.00 22.58 304 PRO A N 1
ATOM 2361 C CA . PRO A 1 304 ? 4.838 8.243 7.960 1.00 23.00 304 PRO A CA 1
ATOM 2362 C C . PRO A 1 304 ? 3.977 8.598 9.160 1.00 22.50 304 PRO A C 1
ATOM 2363 O O . PRO A 1 304 ? 4.433 8.441 10.290 1.00 22.84 304 PRO A O 1
ATOM 2367 N N . MET A 1 305 ? 2.801 9.165 8.910 1.00 21.17 305 MET A N 1
ATOM 2368 C CA . MET A 1 305 ? 1.798 9.394 9.956 1.00 22.07 305 MET A CA 1
ATOM 2369 C C . MET A 1 305 ? 0.719 8.384 9.651 1.00 21.96 305 MET A C 1
ATOM 2370 O O . MET A 1 305 ? 0.191 8.382 8.541 1.00 22.27 305 MET A O 1
ATOM 2375 N N . ILE A 1 306 ? 0.390 7.527 10.623 1.00 23.11 306 ILE A N 1
ATOM 2376 C CA . ILE A 1 306 ? -0.484 6.373 10.401 1.00 23.54 306 ILE A CA 1
ATOM 2377 C C . ILE A 1 306 ? -1.641 6.490 11.366 1.00 23.69 306 ILE A C 1
ATOM 2378 O O . ILE A 1 306 ? -1.427 6.804 12.542 1.00 24.38 306 ILE A O 1
ATOM 2383 N N . ASN A 1 307 ? -2.854 6.230 10.896 1.00 24.17 307 ASN A N 1
ATOM 2384 C CA . ASN A 1 307 ? -4.047 6.391 11.719 1.00 24.04 307 ASN A CA 1
ATOM 2385 C C . ASN A 1 307 ? -4.700 5.053 12.164 1.00 25.93 307 ASN A C 1
ATOM 2386 O O . ASN A 1 307 ? -4.666 4.042 11.450 1.00 27.00 307 ASN A O 1
ATOM 2391 N N . GLN A 1 308 ? -5.323 5.075 13.339 1.00 25.98 308 GLN A N 1
ATOM 2392 C CA . GLN A 1 308 ? -6.066 3.945 13.868 1.00 26.10 308 GLN A CA 1
ATOM 2393 C C . GLN A 1 308 ? -7.272 3.640 12.978 1.00 26.28 308 GLN A C 1
ATOM 2394 O O . GLN A 1 308 ? -7.480 2.490 12.607 1.00 25.91 308 GLN A O 1
ATOM 2400 N N . GLY A 1 309 ? -8.035 4.676 12.603 1.00 25.66 309 GLY A N 1
ATOM 2401 C CA . GLY A 1 309 ? -9.198 4.509 11.731 1.00 25.73 309 GLY A CA 1
ATOM 2402 C C . GLY A 1 309 ? -8.991 5.064 10.331 1.00 24.83 309 GLY A C 1
ATOM 2403 O O . GLY A 1 309 ? -8.112 4.610 9.586 1.00 23.67 309 GLY A O 1
ATOM 2404 N N . HIS A 1 310 ? -9.802 6.056 9.976 1.00 24.06 310 HIS A N 1
ATOM 2405 C CA . HIS A 1 310 ? -9.828 6.582 8.603 1.00 24.58 310 HIS A CA 1
ATOM 2406 C C . HIS A 1 310 ? -8.573 7.410 8.323 1.00 23.92 310 HIS A C 1
ATOM 2407 O O . HIS A 1 310 ? -8.004 8.032 9.228 1.00 23.17 310 HIS A O 1
ATOM 2414 N N . TYR A 1 311 ? -8.182 7.431 7.056 1.00 24.47 311 TYR A N 1
ATOM 2415 C CA . TYR A 1 311 ? -6.985 8.151 6.628 1.00 25.05 311 TYR A CA 1
ATOM 2416 C C . TYR A 1 311 ? -7.114 9.679 6.763 1.00 25.13 311 TYR A C 1
ATOM 2417 O O . TYR A 1 311 ? -6.107 10.364 6.944 1.00 23.47 311 TYR A O 1
ATOM 2426 N N . SER A 1 312 ? -8.350 10.205 6.711 1.00 26.25 312 SER A N 1
ATOM 2427 C CA . SER A 1 312 ? -8.557 11.645 6.516 1.00 26.06 312 SER A CA 1
ATOM 2428 C C . SER A 1 312 ? -8.256 12.448 7.777 1.00 26.61 312 SER A C 1
ATOM 2429 O O . SER A 1 312 ? -8.473 11.978 8.903 1.00 26.03 312 SER A O 1
ATOM 2432 N N . ASP A 1 313 ? -7.726 13.650 7.545 1.00 27.24 313 ASP A N 1
ATOM 2433 C CA . ASP A 1 313 ? -7.417 14.595 8.605 1.00 28.40 313 ASP A CA 1
ATOM 2434 C C . ASP A 1 313 ? -8.119 15.936 8.369 1.00 28.70 313 ASP A C 1
ATOM 2435 O O . ASP A 1 313 ? -8.472 16.269 7.230 1.00 29.03 313 ASP A O 1
ATOM 2440 N N A VAL A 1 314 ? -8.361 16.676 9.448 0.50 28.35 314 VAL A N 1
ATOM 2441 N N B VAL A 1 314 ? -8.320 16.682 9.453 0.50 28.42 314 VAL A N 1
ATOM 2442 C CA A VAL A 1 314 ? -8.851 18.050 9.338 0.50 28.63 314 VAL A CA 1
ATOM 2443 C CA B VAL A 1 314 ? -8.864 18.037 9.406 0.50 28.80 314 VAL A CA 1
ATOM 2444 C C A VAL A 1 314 ? -7.809 19.029 9.891 0.50 28.42 314 VAL A C 1
ATOM 2445 C C B VAL A 1 314 ? -7.773 19.014 9.877 0.50 28.45 314 VAL A C 1
ATOM 2446 O O A VAL A 1 314 ? -7.151 18.749 10.892 0.50 28.00 314 VAL A O 1
ATOM 2447 O O B VAL A 1 314 ? -7.030 18.710 10.807 0.50 27.94 314 VAL A O 1
ATOM 2454 N N . LEU A 1 315 ? -7.656 20.171 9.233 1.00 27.57 315 LEU A N 1
ATOM 2455 C CA . LEU A 1 315 ? -6.727 21.192 9.707 1.00 27.59 315 LEU A CA 1
ATOM 2456 C C . LEU A 1 315 ? -7.464 22.099 10.724 1.00 27.33 315 LEU A C 1
ATOM 2457 O O . LEU A 1 315 ? -8.482 22.674 10.380 1.00 27.74 315 LEU A O 1
ATOM 2462 N N . TRP A 1 316 ? -6.951 22.212 11.948 1.00 26.56 316 TRP A N 1
ATOM 2463 C CA . TRP A 1 316 ? -7.446 23.196 12.949 1.00 27.59 316 TRP A CA 1
ATOM 2464 C C . TRP A 1 316 ? -7.383 24.659 12.488 1.00 28.00 316 TRP A C 1
ATOM 2465 O O . TRP A 1 316 ? -6.526 25.041 11.651 1.00 27.74 316 TRP A O 1
ATOM 2476 N N . PRO A 1 317 ? -8.278 25.496 13.042 1.00 29.42 317 PRO A N 1
ATOM 2477 C CA . PRO A 1 317 ? -8.219 26.905 12.666 1.00 30.29 317 PRO A CA 1
ATOM 2478 C C . PRO A 1 317 ? -6.935 27.688 13.079 1.00 30.73 317 PRO A C 1
ATOM 2479 O O . PRO A 1 317 ? -6.777 28.818 12.636 1.00 31.59 317 PRO A O 1
ATOM 2483 N N . ASP A 1 318 ? -6.025 27.112 13.878 1.00 30.45 318 ASP A N 1
ATOM 2484 C CA . ASP A 1 318 ? -4.692 27.731 14.074 1.00 29.65 318 ASP A CA 1
ATOM 2485 C C . ASP A 1 318 ? -3.804 27.649 12.823 1.00 29.49 318 ASP A C 1
ATOM 2486 O O . ASP A 1 318 ? -2.665 28.137 12.816 1.00 28.95 318 ASP A O 1
ATOM 2491 N N . GLN A 1 319 ? -4.325 27.018 11.768 1.00 29.43 319 GLN A N 1
ATOM 2492 C CA . GLN A 1 319 ? -3.592 26.800 10.501 1.00 29.96 319 GLN A CA 1
ATOM 2493 C C . GLN A 1 319 ? -2.442 25.804 10.560 1.00 28.60 319 GLN A C 1
ATOM 2494 O O . GLN A 1 319 ? -1.697 25.685 9.587 1.00 28.76 319 GLN A O 1
ATOM 2500 N N . TRP A 1 320 ? -2.281 25.111 11.687 1.00 27.57 320 TRP A N 1
ATOM 2501 C CA . TRP A 1 320 ? -1.153 24.181 11.867 1.00 25.81 320 TRP A CA 1
ATOM 2502 C C . TRP A 1 320 ? -1.595 22.807 12.384 1.00 25.09 320 TRP A C 1
ATOM 2503 O O . TRP A 1 320 ? -1.294 21.785 11.803 1.00 23.02 320 TRP A O 1
ATOM 2514 N N . THR A 1 321 ? -2.326 22.782 13.480 1.00 24.24 321 THR A N 1
ATOM 2515 C CA . THR A 1 321 ? -2.650 21.489 14.077 1.00 24.43 321 THR A CA 1
ATOM 2516 C C . THR A 1 321 ? -3.550 20.685 13.122 1.00 24.37 321 THR A C 1
ATOM 2517 O O . THR A 1 321 ? -4.558 21.188 12.677 1.00 24.75 321 THR A O 1
ATOM 2521 N N A SER A 1 322 ? -3.154 19.449 12.816 0.70 23.93 322 SER A N 1
ATOM 2522 N N B SER A 1 322 ? -3.148 19.450 12.809 0.30 24.08 322 SER A N 1
ATOM 2523 C CA A SER A 1 322 ? -3.971 18.526 12.044 0.70 24.02 322 SER A CA 1
ATOM 2524 C CA B SER A 1 322 ? -3.970 18.505 12.046 0.30 24.17 322 SER A CA 1
ATOM 2525 C C A SER A 1 322 ? -4.531 17.434 12.978 0.70 23.86 322 SER A C 1
ATOM 2526 C C B SER A 1 322 ? -4.530 17.442 12.994 0.30 24.09 322 SER A C 1
ATOM 2527 O O A SER A 1 322 ? -3.798 16.892 13.795 0.70 23.80 322 SER A O 1
ATOM 2528 O O B SER A 1 322 ? -3.803 16.933 13.843 0.30 23.99 322 SER A O 1
ATOM 2533 N N . ALA A 1 323 ? -5.804 17.099 12.844 1.00 24.20 323 ALA A N 1
ATOM 2534 C CA . ALA A 1 323 ? -6.410 16.013 13.656 1.00 24.88 323 ALA A CA 1
ATOM 2535 C C . ALA A 1 323 ? -7.093 14.963 12.770 1.00 25.75 323 ALA A C 1
ATOM 2536 O O . ALA A 1 323 ? -7.477 15.262 11.643 1.00 27.25 323 ALA A O 1
ATOM 2538 N N . THR A 1 324 ? -7.237 13.737 13.251 1.00 25.17 324 THR A N 1
ATOM 2539 C CA . THR A 1 324 ? -7.930 12.736 12.458 1.00 25.45 324 THR A CA 1
ATOM 2540 C C . THR A 1 324 ? -9.370 13.163 12.392 1.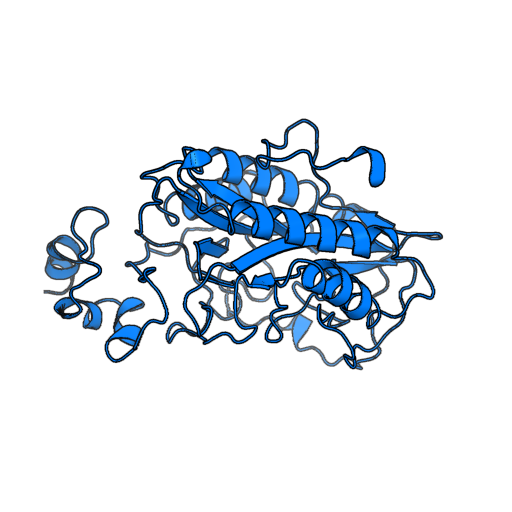00 26.22 324 THR A C 1
ATOM 2541 O O . THR A 1 324 ? -9.926 13.674 13.392 1.00 25.84 324 THR A O 1
ATOM 2545 N N A SER A 1 325 ? -9.986 12.962 11.229 0.70 26.22 325 SER A N 1
ATOM 2546 N N B SER A 1 325 ? -9.993 12.958 11.233 0.30 26.01 325 SER A N 1
ATOM 2547 C CA A SER A 1 325 ? -11.386 13.350 11.063 0.70 26.93 325 SER A CA 1
ATOM 2548 C CA B SER A 1 325 ? -11.396 13.333 11.051 0.30 26.43 325 SER A CA 1
ATOM 2549 C C A SER A 1 325 ? -12.315 12.535 11.966 0.70 27.12 325 SER A C 1
ATOM 2550 C C B SER A 1 325 ? -12.336 12.515 11.941 0.30 26.83 325 SER A C 1
ATOM 2551 O O A SER A 1 325 ? -13.352 13.059 12.393 0.70 27.41 325 SER A O 1
ATOM 2552 O O B SER A 1 325 ? -13.401 13.009 12.324 0.30 27.15 325 SER A O 1
ATOM 2557 N N . ASP A 1 326 ? -11.945 11.277 12.270 1.00 26.40 326 ASP A N 1
ATOM 2558 C CA . ASP A 1 326 ? -12.798 10.388 13.151 1.00 27.69 326 ASP A CA 1
ATOM 2559 C C . ASP A 1 326 ? -12.446 10.436 14.668 1.00 27.49 326 ASP A C 1
ATOM 2560 O O . ASP A 1 326 ? -13.153 9.865 15.538 1.00 28.20 326 ASP A O 1
ATOM 2565 N N . GLY A 1 327 ? -11.365 11.131 14.976 1.00 27.22 327 GLY A N 1
ATOM 2566 C CA . GLY A 1 327 ? -10.962 11.337 16.368 1.00 27.66 327 GLY A CA 1
ATOM 2567 C C . GLY A 1 327 ? -10.194 10.169 16.952 1.00 27.83 327 GLY A C 1
ATOM 2568 O O . GLY A 1 327 ? -9.886 10.171 18.134 1.00 27.81 327 GLY A O 1
ATOM 2569 N N . LYS A 1 328 ? -9.877 9.176 16.123 1.00 27.24 328 LYS A N 1
ATOM 2570 C CA . LYS A 1 328 ? -9.033 8.070 16.551 1.00 27.22 328 LYS A CA 1
ATOM 2571 C C . LYS A 1 328 ? -7.553 8.419 16.548 1.00 27.14 328 LYS A C 1
ATOM 2572 O O . LYS A 1 328 ? -7.147 9.462 16.037 1.00 27.38 328 LYS A O 1
ATOM 2578 N N . LEU A 1 329 ? -6.734 7.512 17.080 1.00 26.22 329 LEU A N 1
ATOM 2579 C CA . LEU A 1 329 ? -5.331 7.788 17.362 1.00 24.77 329 LEU A CA 1
ATOM 2580 C C . LEU A 1 329 ? -4.515 7.840 16.089 1.00 23.33 329 LEU A C 1
ATOM 2581 O O . LEU A 1 329 ? -4.879 7.255 15.068 1.00 22.92 329 LEU A O 1
ATOM 2586 N N . SER A 1 330 ? -3.426 8.563 16.153 1.00 23.69 330 SER A N 1
ATOM 2587 C CA . SER A 1 330 ? -2.534 8.700 15.016 1.00 23.69 330 SER A CA 1
ATOM 2588 C C . SER A 1 330 ? -1.135 8.573 15.594 1.00 24.17 330 SER A C 1
ATOM 2589 O O . SER A 1 330 ? -0.921 8.947 16.734 1.00 24.86 330 SER A O 1
ATOM 2592 N N . ALA A 1 331 ? -0.175 8.060 14.820 1.00 24.00 331 ALA A N 1
ATOM 2593 C CA . ALA A 1 331 ? 1.156 7.905 15.326 1.00 23.53 331 ALA A CA 1
ATOM 2594 C C . ALA A 1 331 ? 2.150 8.193 14.221 1.00 23.36 331 ALA A C 1
ATOM 2595 O O . ALA A 1 331 ? 1.879 7.877 13.052 1.00 24.59 331 ALA A O 1
ATOM 2597 N N . GLN A 1 332 ? 3.291 8.776 14.578 1.00 22.66 332 GLN A N 1
ATOM 2598 C CA . GLN A 1 332 ? 4.329 9.123 13.587 1.00 21.30 332 GLN A CA 1
ATOM 2599 C C . GLN A 1 332 ? 5.766 8.792 14.044 1.00 21.46 332 GLN A C 1
ATOM 2600 O O . GLN A 1 332 ? 6.102 8.907 15.233 1.00 22.56 332 GLN A O 1
ATOM 2606 N N . PHE A 1 333 ? 6.624 8.414 13.107 1.00 20.68 333 PHE A N 1
ATOM 2607 C CA . PHE A 1 333 ? 8.053 8.377 13.375 1.00 22.09 333 PHE A CA 1
ATOM 2608 C C . PHE A 1 333 ? 8.788 8.998 12.198 1.00 21.74 333 PHE A C 1
ATOM 2609 O O . PHE A 1 333 ? 8.314 8.950 11.082 1.00 23.66 333 PHE A O 1
ATOM 2617 N N . GLU A 1 334 ? 9.939 9.594 12.438 1.00 20.78 334 GLU A N 1
ATOM 2618 C CA . GLU A 1 334 ? 10.670 10.244 11.361 1.00 20.88 334 GLU A CA 1
ATOM 2619 C C . GLU A 1 334 ? 12.179 10.138 11.542 1.00 21.15 334 GLU A C 1
ATOM 2620 O O . GLU A 1 334 ? 12.682 10.347 12.638 1.00 20.51 334 GLU A O 1
ATOM 2626 N N . HIS A 1 335 ? 12.880 9.834 10.452 1.00 21.75 335 HIS A N 1
ATOM 2627 C CA . HIS A 1 335 ? 14.320 9.913 10.384 1.00 21.87 335 HIS A CA 1
ATOM 2628 C C . HIS A 1 335 ? 14.804 10.791 9.239 1.00 21.57 335 HIS A C 1
ATOM 2629 O O . HIS A 1 335 ? 14.100 10.964 8.254 1.00 20.87 335 HIS A O 1
ATOM 2636 N N . THR A 1 336 ? 16.014 11.316 9.389 1.00 21.90 336 THR A N 1
ATOM 2637 C CA . THR A 1 336 ? 16.734 12.010 8.333 1.00 22.66 336 THR A CA 1
ATOM 2638 C C . THR A 1 336 ? 17.751 11.018 7.816 1.00 23.33 336 THR A C 1
ATOM 2639 O O . THR A 1 336 ? 18.491 10.428 8.611 1.00 24.55 336 THR A O 1
ATOM 2643 N N . LEU A 1 337 ? 17.755 10.834 6.496 1.00 23.93 337 LEU A N 1
ATOM 2644 C CA . LEU A 1 337 ? 18.493 9.782 5.795 1.00 25.15 337 LEU A CA 1
ATOM 2645 C C . LEU A 1 337 ? 19.499 10.310 4.800 1.00 25.64 337 LEU A C 1
ATOM 2646 O O . LEU A 1 337 ? 19.273 11.317 4.154 1.00 24.87 337 LEU A O 1
ATOM 2651 N N . LEU A 1 338 ? 20.567 9.557 4.633 1.00 27.13 338 LEU A N 1
ATOM 2652 C CA . LEU A 1 338 ? 21.590 9.844 3.660 1.00 27.70 338 LEU A CA 1
ATOM 2653 C C . LEU A 1 338 ? 21.776 8.615 2.732 1.00 28.97 338 LEU A C 1
ATOM 2654 O O . LEU A 1 338 ? 22.133 7.540 3.201 1.00 29.57 338 LEU A O 1
ATOM 2659 N N . ILE A 1 339 ? 21.535 8.779 1.437 1.00 28.24 339 ILE A N 1
ATOM 2660 C CA . ILE A 1 339 ? 21.826 7.732 0.455 1.00 29.82 339 ILE A CA 1
ATOM 2661 C C . ILE A 1 339 ? 23.353 7.673 0.316 1.00 30.66 339 ILE A C 1
ATOM 2662 O O . ILE A 1 339 ? 23.980 8.708 0.144 1.00 29.93 339 ILE A O 1
ATOM 2667 N N . THR A 1 340 ? 23.931 6.477 0.433 1.00 32.99 340 THR A N 1
ATOM 2668 C CA . THR A 1 340 ? 25.385 6.271 0.335 1.00 35.41 340 THR A CA 1
ATOM 2669 C C . THR A 1 340 ? 25.680 5.542 -0.969 1.00 38.08 340 THR A C 1
ATOM 2670 O O . THR A 1 340 ? 24.744 5.121 -1.675 1.00 39.45 340 THR A O 1
ATOM 2674 N N . ASN A 1 341 ? 26.958 5.361 -1.286 1.00 40.27 341 ASN A N 1
ATOM 2675 C CA . ASN A 1 341 ? 27.337 4.668 -2.515 1.00 42.66 341 ASN A CA 1
ATOM 2676 C C . ASN A 1 341 ? 26.571 3.376 -2.787 1.00 43.30 341 ASN A C 1
ATOM 2677 O O . ASN A 1 341 ? 26.262 3.079 -3.948 1.00 44.22 341 ASN A O 1
ATOM 2682 N N . ASN A 1 342 ? 26.248 2.616 -1.736 1.00 43.26 342 ASN A N 1
ATOM 2683 C CA . ASN A 1 342 ? 25.538 1.342 -1.911 1.00 43.19 342 ASN A CA 1
ATOM 2684 C C . ASN A 1 342 ? 24.306 1.094 -1.024 1.00 41.24 342 ASN A C 1
ATOM 2685 O O . ASN A 1 342 ? 23.843 -0.039 -0.920 1.00 42.58 342 ASN A O 1
ATOM 2690 N N . GLY A 1 343 ? 23.762 2.118 -0.381 1.00 38.53 343 GLY A N 1
ATOM 2691 C CA . GLY A 1 343 ? 22.608 1.880 0.474 1.00 35.93 343 GLY A CA 1
ATOM 2692 C C . GLY A 1 343 ? 22.111 3.156 1.115 1.00 33.60 343 GLY A C 1
ATOM 2693 O O . GLY A 1 343 ? 21.936 4.167 0.452 1.00 32.27 343 GLY A O 1
ATOM 2694 N N . VAL A 1 344 ? 21.905 3.115 2.418 1.00 32.60 344 VAL A N 1
ATOM 2695 C CA . VAL A 1 344 ? 21.427 4.295 3.146 1.00 31.28 344 VAL A CA 1
ATOM 2696 C C . VAL A 1 344 ? 22.106 4.328 4.514 1.00 30.94 344 VAL A C 1
ATOM 2697 O O . VAL A 1 344 ? 22.541 3.308 5.005 1.00 32.01 344 VAL A O 1
ATOM 2701 N N . GLU A 1 345 ? 22.225 5.507 5.104 1.00 30.61 345 GLU A N 1
ATOM 2702 C CA . GLU A 1 345 ? 22.674 5.669 6.477 1.00 30.25 345 GLU A CA 1
ATOM 2703 C C . GLU A 1 345 ? 21.646 6.516 7.204 1.00 28.34 345 GLU A C 1
ATOM 2704 O O . GLU A 1 345 ? 21.171 7.506 6.659 1.00 25.71 345 GLU A O 1
ATOM 2710 N N . ILE A 1 346 ? 21.313 6.128 8.428 1.00 27.62 346 ILE A N 1
ATOM 2711 C CA . ILE A 1 346 ? 20.247 6.775 9.187 1.00 27.84 346 ILE A CA 1
ATOM 2712 C C . ILE A 1 346 ? 20.896 7.757 10.142 1.00 27.71 346 ILE A C 1
ATOM 2713 O O . ILE A 1 346 ? 21.394 7.363 11.213 1.00 28.26 346 ILE A O 1
ATOM 2718 N N . LEU A 1 347 ? 20.894 9.029 9.751 1.00 26.44 347 LEU A N 1
ATOM 2719 C CA . LEU A 1 347 ? 21.635 10.053 10.468 1.00 26.07 347 LEU A CA 1
ATOM 2720 C C . LEU A 1 347 ? 21.062 10.310 11.858 1.00 25.52 347 LEU A C 1
ATOM 2721 O O . LEU A 1 347 ? 21.798 10.600 12.810 1.00 26.30 347 LEU A O 1
ATOM 2726 N N . THR A 1 348 ? 19.748 10.197 11.976 1.00 25.15 348 THR A N 1
ATOM 2727 C CA . THR A 1 348 ? 19.105 10.438 13.257 1.00 23.91 348 THR A CA 1
ATOM 2728 C C . THR A 1 348 ? 18.899 9.154 14.087 1.00 24.61 348 THR A C 1
ATOM 2729 O O . THR A 1 348 ? 17.991 9.076 14.964 1.00 23.43 348 THR A O 1
ATOM 2733 N N . LYS A 1 349 ? 19.749 8.156 13.861 1.00 24.89 349 LYS A N 1
ATOM 2734 C CA . LYS A 1 349 ? 19.597 6.886 14.585 1.00 26.10 349 LYS A CA 1
ATOM 2735 C C . LYS A 1 349 ? 19.552 7.044 16.107 1.00 25.56 349 LYS A C 1
ATOM 2736 O O . LYS A 1 349 ? 20.153 7.963 16.683 1.00 25.68 349 LYS A O 1
ATOM 2742 N N . ARG A 1 350 ? 18.803 6.156 16.736 1.00 25.40 350 ARG A N 1
ATOM 2743 C CA . ARG A 1 350 ? 18.815 6.006 18.159 1.00 26.01 350 ARG A CA 1
ATOM 2744 C C . ARG A 1 350 ? 20.216 5.556 18.634 1.00 27.46 350 ARG A C 1
ATOM 2745 O O . ARG A 1 350 ? 21.013 5.005 17.845 1.00 27.67 350 ARG A O 1
ATOM 2753 N N . THR A 1 351 ? 20.554 5.874 19.880 1.00 27.90 351 THR A N 1
ATOM 2754 C CA . THR A 1 351 ? 21.880 5.497 20.434 1.00 29.71 351 THR A CA 1
ATOM 2755 C C . THR A 1 351 ? 21.683 4.781 21.779 1.00 30.08 351 THR A C 1
ATOM 2756 O O . THR A 1 351 ? 20.551 4.594 22.224 1.00 28.49 351 THR A O 1
ATOM 2760 N N . GLN A 1 352 ? 22.782 4.404 22.431 1.00 31.37 352 GLN A N 1
ATOM 2761 C CA . GLN A 1 352 ? 22.700 3.869 23.789 1.00 33.03 352 GLN A CA 1
ATOM 2762 C C . GLN A 1 352 ? 22.070 4.848 24.808 1.00 33.30 352 GLN A C 1
ATOM 2763 O O . GLN A 1 352 ? 21.508 4.423 25.804 1.00 34.10 352 GLN A O 1
ATOM 2769 N N . ASP A 1 353 ? 22.119 6.154 24.546 1.00 33.83 353 ASP A N 1
ATOM 2770 C CA . ASP A 1 353 ? 21.490 7.127 25.459 1.00 33.45 353 ASP A CA 1
ATOM 2771 C C . ASP A 1 353 ? 19.993 7.347 25.200 1.00 32.58 353 ASP A C 1
ATOM 2772 O O . ASP A 1 353 ? 19.338 8.108 25.946 1.00 32.60 353 ASP A O 1
ATOM 2777 N N . SER A 1 354 ? 19.441 6.698 24.159 1.00 30.38 354 SER A N 1
ATOM 2778 C CA . SER A 1 354 ? 18.016 6.847 23.859 1.00 28.62 354 SER A CA 1
ATOM 2779 C C . SER A 1 354 ? 17.105 6.091 24.842 1.00 28.39 354 SER A C 1
ATOM 2780 O O . SER A 1 354 ? 17.202 4.882 24.998 1.00 28.92 354 SER A O 1
ATOM 2783 N N . PRO A 1 355 ? 16.206 6.814 25.511 1.00 27.89 355 PRO A N 1
ATOM 2784 C CA . PRO A 1 355 ? 15.208 6.161 26.365 1.00 27.78 355 PRO A CA 1
ATOM 2785 C C . PRO A 1 355 ? 14.284 5.172 25.594 1.00 27.38 355 PRO A C 1
ATOM 2786 O O . PRO A 1 355 ? 14.122 5.290 24.400 1.00 25.68 355 PRO A O 1
ATOM 2790 N N . PRO A 1 356 ? 13.650 4.215 26.298 1.00 28.22 356 PRO A N 1
ATOM 2791 C CA . PRO A 1 356 ? 12.921 3.138 25.605 1.00 28.03 356 PRO A CA 1
ATOM 2792 C C . PRO A 1 356 ? 11.647 3.589 24.909 1.00 27.55 356 PRO A C 1
ATOM 2793 O O . PRO A 1 356 ? 11.066 4.579 25.316 1.00 27.70 356 PRO A O 1
ATOM 2797 N N . LEU A 1 357 ? 11.218 2.858 23.873 1.00 27.12 357 LEU A N 1
ATOM 2798 C CA . LEU A 1 357 ? 9.964 3.150 23.182 1.00 25.93 357 LEU A CA 1
ATOM 2799 C C . LEU A 1 357 ? 8.777 2.289 23.663 1.00 26.58 357 LEU A C 1
ATOM 2800 O O . LEU A 1 357 ? 7.665 2.440 23.161 1.00 26.59 357 LEU A O 1
ATOM 2805 N N . GLY A 1 358 ? 9.008 1.377 24.612 1.00 26.50 358 GLY A N 1
ATOM 2806 C CA . GLY A 1 358 ? 7.925 0.505 25.109 1.00 27.16 358 GLY A CA 1
ATOM 2807 C C . GLY A 1 358 ? 7.656 -0.791 24.341 1.00 26.93 358 GLY A C 1
ATOM 2808 O O . GLY A 1 358 ? 6.696 -1.528 24.645 1.00 28.60 358 GLY A O 1
ATOM 2809 N N . PHE A 1 359 ? 8.508 -1.069 23.364 1.00 26.29 359 PHE A N 1
ATOM 2810 C CA . PHE A 1 359 ? 8.507 -2.305 22.591 1.00 26.83 359 PHE A CA 1
ATOM 2811 C C . PHE A 1 359 ? 9.928 -2.535 22.091 1.00 26.86 359 PHE A C 1
ATOM 2812 O O . PHE A 1 359 ? 10.761 -1.605 22.031 1.00 26.31 359 PHE A O 1
ATOM 2820 N N . ASP A 1 360 ? 10.200 -3.771 21.715 1.00 27.73 360 ASP A N 1
ATOM 2821 C CA . ASP A 1 360 ? 11.514 -4.149 21.221 1.00 28.40 360 ASP A CA 1
ATOM 2822 C C . ASP A 1 360 ? 11.659 -3.543 19.815 1.00 28.48 360 ASP A C 1
ATOM 2823 O O . ASP A 1 360 ? 10.892 -3.881 18.923 1.00 29.18 360 ASP A O 1
ATOM 2828 N N . THR A 1 361 ? 12.602 -2.625 19.638 1.00 27.44 361 THR A N 1
ATOM 2829 C CA . THR A 1 361 ? 12.841 -1.984 18.338 1.00 27.88 361 THR A CA 1
ATOM 2830 C C . THR A 1 361 ? 13.673 -2.819 17.354 1.00 29.42 361 THR A C 1
ATOM 2831 O O . THR A 1 361 ? 13.860 -2.401 16.201 1.00 29.24 361 THR A O 1
ATOM 2835 N N . LYS A 1 362 ? 14.181 -3.974 17.804 1.00 30.18 362 LYS A N 1
ATOM 2836 C CA . LYS A 1 362 ? 14.886 -4.937 16.929 1.00 31.63 362 LYS A CA 1
ATOM 2837 C C . LYS A 1 362 ? 15.989 -4.309 16.112 1.00 32.61 362 LYS A C 1
ATOM 2838 O O . LYS A 1 362 ? 16.115 -4.554 14.896 1.00 33.42 362 LYS A O 1
ATOM 2844 N N . ASP A 1 363 ? 16.806 -3.509 16.790 1.00 32.82 363 ASP A N 1
ATOM 2845 C CA . ASP A 1 363 ? 17.892 -2.794 16.147 1.00 33.66 363 ASP A CA 1
ATOM 2846 C C . ASP A 1 363 ? 18.772 -3.717 15.308 1.00 34.87 363 ASP A C 1
ATOM 2847 O O . ASP A 1 363 ? 19.377 -3.284 14.337 1.00 35.65 363 ASP A O 1
ATOM 2852 N N . GLU A 1 364 ? 18.822 -4.991 15.668 1.00 36.04 364 GLU A N 1
ATOM 2853 C CA . GLU A 1 364 ? 19.691 -5.947 14.977 1.00 37.31 364 GLU A CA 1
ATOM 2854 C C . GLU A 1 364 ? 19.293 -6.145 13.513 1.00 37.29 364 GLU A C 1
ATOM 2855 O O . GLU A 1 364 ? 20.111 -6.550 12.690 1.00 37.83 364 GLU A O 1
ATOM 2861 N N . LEU A 1 365 ? 18.031 -5.856 13.209 1.00 37.24 365 LEU A N 1
ATOM 2862 C CA . LEU A 1 365 ? 17.504 -5.951 11.846 1.00 37.41 365 LEU A CA 1
ATOM 2863 C C . LEU A 1 365 ? 18.006 -4.816 10.934 1.00 37.23 365 LEU A C 1
ATOM 2864 O O . LEU A 1 365 ? 18.061 -4.994 9.707 1.00 36.35 365 LEU A O 1
ATOM 2869 N N . TYR A 1 366 ? 18.377 -3.674 11.537 1.00 37.25 366 TYR A N 1
ATOM 2870 C CA . TYR A 1 366 ? 18.682 -2.429 10.789 1.00 37.26 366 TYR A CA 1
ATOM 2871 C C . TYR A 1 366 ? 20.095 -1.883 10.825 1.00 39.00 366 TYR A C 1
ATOM 2872 O O . TYR A 1 366 ? 20.403 -0.989 10.030 1.00 40.14 366 TYR A O 1
ATOM 2881 N N . TYR A 1 367 ? 20.950 -2.375 11.724 1.00 39.96 367 TYR A N 1
ATOM 2882 C CA . TYR A 1 367 ? 22.303 -1.816 11.853 1.00 41.03 367 TYR A CA 1
ATOM 2883 C C . TYR A 1 367 ? 23.413 -2.875 11.807 1.00 42.31 367 TYR A C 1
ATOM 2884 O O . TYR A 1 367 ? 23.434 -3.773 12.648 1.00 43.67 367 TYR A O 1
#

InterPro domains:
  IPR000994 Peptidase M24 [PF00557] (260-490)
  IPR001714 Peptidase M24, methionine aminopeptidase [PR00599] (315-328)
  IPR001714 Peptidase M24, methionine aminopeptidase [PR00599] (337-353)
  IPR001714 Peptidase M24, methionine aminopeptidase [PR00599] (410-422)
  IPR001714 Peptidase M24, methionine aminopeptidase [PR00599] (441-453)
  IPR002467 Peptidase M24A, methionine aminopeptidase, subfamily 1 [MF_01974] (250-499)
  IPR002467 Peptidase M24A, methionine aminopeptidase, subfamily 1 [PS00680] (416-434)
  IPR002467 Peptidase M24A, methionine aminopeptidase, subfamily 1 [TIGR00500] (250-499)
  IPR002467 Peptidase M24A, methionine aminopeptidase, subfamily 1 [cd01086] (258-498)
  IPR031615 MYND-like zinc finger [PF15801] (118-160)
  IPR031615 MYND-like zinc finger [PS52013] (114-166)
  IPR036005 Creatinase/aminopeptidase-like [G3DSA:3.90.230.10] (206-507)
  IPR036005 Creatinase/aminopeptidase-like [SSF55920] (204-499)